Protein AF-A0A925V7B9-F1 (afdb_monomer_lite)

Structure (mmCIF, N/CA/C/O backbone):
data_AF-A0A925V7B9-F1
#
_entry.id   AF-A0A925V7B9-F1
#
loop_
_atom_site.group_PDB
_atom_site.id
_atom_site.type_symbol
_atom_site.label_atom_id
_atom_site.label_alt_id
_atom_site.label_comp_id
_atom_site.label_asym_id
_atom_site.label_entity_id
_atom_site.label_seq_id
_atom_site.pdbx_PDB_ins_code
_atom_site.Cartn_x
_atom_site.Cartn_y
_atom_site.Cartn_z
_atom_site.occupancy
_atom_site.B_iso_or_equiv
_atom_site.auth_seq_id
_atom_site.auth_comp_id
_atom_site.auth_asym_id
_atom_site.auth_atom_id
_atom_site.pdbx_PDB_model_num
ATOM 1 N N . MET A 1 1 ? 13.051 -32.893 48.873 1.00 50.09 1 MET A N 1
ATOM 2 C CA . MET A 1 1 ? 13.138 -32.341 47.499 1.00 50.09 1 MET A CA 1
ATOM 3 C C . MET A 1 1 ? 13.841 -30.989 47.565 1.00 50.09 1 MET A C 1
ATOM 5 O O . MET A 1 1 ? 13.511 -30.192 48.434 1.00 50.09 1 MET A O 1
ATOM 9 N N . ARG A 1 2 ? 14.908 -30.777 46.781 1.00 59.78 2 ARG A N 1
ATOM 10 C CA . ARG A 1 2 ? 15.860 -29.667 46.990 1.00 59.78 2 ARG A CA 1
ATOM 11 C C . ARG A 1 2 ? 15.355 -28.392 46.299 1.00 59.78 2 ARG A C 1
ATOM 13 O O . ARG A 1 2 ? 15.192 -28.399 45.086 1.00 59.78 2 ARG A O 1
ATOM 20 N N . ARG A 1 3 ? 15.196 -27.291 47.055 1.00 54.41 3 ARG A N 1
ATOM 21 C CA . ARG A 1 3 ? 14.832 -25.916 46.607 1.00 54.41 3 ARG A CA 1
ATOM 22 C C . ARG A 1 3 ? 15.472 -25.473 45.279 1.00 54.41 3 ARG A C 1
ATOM 24 O O . ARG A 1 3 ? 14.878 -24.708 44.530 1.00 54.41 3 ARG A O 1
ATOM 31 N N . ARG A 1 4 ? 16.668 -25.981 44.975 1.00 55.56 4 ARG A N 1
ATOM 32 C CA . ARG A 1 4 ? 17.423 -25.701 43.748 1.00 55.56 4 ARG A CA 1
ATOM 33 C C . ARG A 1 4 ? 16.755 -26.238 42.471 1.00 55.56 4 ARG A C 1
ATOM 35 O O . ARG A 1 4 ? 16.828 -25.571 41.452 1.00 55.56 4 ARG A O 1
ATOM 42 N N . GLN A 1 5 ? 16.058 -27.376 42.536 1.00 54.50 5 GLN A N 1
ATOM 43 C CA . GLN A 1 5 ? 15.313 -27.928 41.392 1.00 54.50 5 GLN A CA 1
ATOM 44 C C . GLN A 1 5 ? 14.029 -27.137 41.103 1.00 54.50 5 GLN A C 1
ATOM 46 O O . GLN A 1 5 ? 13.687 -26.944 39.943 1.00 54.50 5 GLN A O 1
ATOM 51 N N . VAL A 1 6 ? 13.364 -26.610 42.138 1.00 60.19 6 VAL A N 1
ATOM 52 C CA . VAL A 1 6 ? 12.158 -25.773 41.985 1.00 60.19 6 VAL A CA 1
ATOM 53 C C . VAL A 1 6 ? 12.500 -24.432 41.322 1.00 60.19 6 VAL A C 1
ATOM 55 O O . VAL A 1 6 ? 11.796 -23.991 40.421 1.00 60.19 6 VAL A O 1
ATOM 58 N N . LEU A 1 7 ? 13.627 -23.815 41.695 1.00 56.72 7 LEU A N 1
ATOM 59 C CA . LEU A 1 7 ? 14.091 -22.565 41.076 1.00 56.72 7 LEU A CA 1
ATOM 60 C C . LEU A 1 7 ? 14.599 -22.760 39.637 1.00 56.72 7 LEU A C 1
ATOM 62 O O . LEU A 1 7 ? 14.383 -21.894 38.795 1.00 56.72 7 LEU A O 1
ATOM 66 N N . GLN A 1 8 ? 15.217 -23.905 39.329 1.00 52.34 8 GLN A N 1
ATOM 67 C CA . GLN A 1 8 ? 15.615 -24.245 37.956 1.00 52.34 8 GLN A CA 1
ATOM 68 C C . GLN A 1 8 ? 14.407 -24.485 37.040 1.00 52.34 8 GLN A C 1
ATOM 70 O O . GLN A 1 8 ? 14.453 -24.117 35.870 1.00 52.34 8 GLN A O 1
ATOM 75 N N . GLN A 1 9 ? 13.314 -25.048 37.564 1.00 52.22 9 GLN A N 1
ATOM 76 C CA . GLN A 1 9 ? 12.079 -25.224 36.799 1.00 52.22 9 GLN A CA 1
ATOM 77 C C . GLN A 1 9 ? 11.323 -23.902 36.598 1.00 52.22 9 GLN A C 1
ATOM 79 O O . GLN A 1 9 ? 10.834 -23.664 35.501 1.00 52.22 9 GLN A O 1
ATOM 84 N N . LEU A 1 10 ? 11.292 -22.999 37.588 1.00 54.00 10 LEU A N 1
ATOM 85 C CA . LEU A 1 10 ? 10.673 -21.669 37.446 1.00 54.00 10 LEU A CA 1
ATOM 86 C C . LEU A 1 10 ? 11.404 -20.761 36.438 1.00 54.00 10 LEU A C 1
ATOM 88 O O . LEU A 1 10 ? 10.757 -20.002 35.720 1.00 54.00 10 LEU A O 1
ATOM 92 N N . GLY A 1 11 ? 12.734 -20.868 36.333 1.00 51.03 11 GLY A N 1
ATOM 93 C CA . GLY A 1 11 ? 13.521 -20.097 35.361 1.00 51.03 11 GLY A CA 1
ATOM 94 C C . GLY A 1 11 ? 13.241 -20.465 33.897 1.00 51.03 11 GLY A C 1
ATOM 95 O O . GLY A 1 11 ? 13.262 -19.593 33.033 1.00 51.03 11 GLY A O 1
ATOM 96 N N . LEU A 1 12 ? 12.909 -21.731 33.618 1.00 47.75 12 LEU A N 1
ATOM 97 C CA . LEU A 1 12 ? 12.540 -22.188 32.271 1.00 47.75 12 LEU A CA 1
ATOM 98 C C . LEU A 1 12 ? 11.166 -21.660 31.829 1.00 47.75 12 LEU A C 1
ATOM 100 O O . LEU A 1 12 ? 10.980 -21.354 30.653 1.00 47.75 12 LEU A O 1
ATOM 104 N N . TRP A 1 13 ? 10.230 -21.479 32.765 1.00 50.66 13 TRP A N 1
ATOM 105 C CA . TRP A 1 13 ? 8.930 -20.871 32.473 1.00 50.66 13 TRP A CA 1
ATOM 106 C C . TRP A 1 13 ? 9.030 -19.366 32.211 1.00 50.66 13 TRP A C 1
ATOM 108 O O . TRP A 1 13 ? 8.331 -18.878 31.337 1.00 50.66 13 TRP A O 1
ATOM 118 N N . ALA A 1 14 ? 9.924 -18.633 32.880 1.00 53.31 14 ALA A N 1
ATOM 119 C CA . ALA A 1 14 ? 10.085 -17.192 32.646 1.00 53.31 14 ALA A CA 1
ATOM 120 C C . ALA A 1 14 ? 10.666 -16.863 31.256 1.00 53.31 14 ALA A C 1
ATOM 122 O O . ALA A 1 14 ? 10.303 -15.853 30.663 1.00 53.31 14 ALA A O 1
ATOM 123 N N . VAL A 1 15 ? 11.528 -17.733 30.716 1.00 56.00 15 VAL A N 1
ATOM 124 C CA . VAL A 1 15 ? 12.111 -17.567 29.370 1.00 56.00 15 VAL A CA 1
ATOM 125 C C . VAL A 1 15 ? 11.181 -18.111 28.279 1.00 56.00 15 VAL A C 1
ATOM 127 O O . VAL A 1 15 ? 11.129 -17.566 27.180 1.00 56.00 15 VAL A O 1
ATOM 130 N N . GLY A 1 16 ? 10.414 -19.166 28.574 1.00 45.84 16 GLY A N 1
ATOM 131 C CA . GLY A 1 16 ? 9.473 -19.766 27.625 1.00 45.84 16 GLY A CA 1
ATOM 132 C C . GLY A 1 16 ? 8.093 -19.105 27.583 1.00 45.84 16 GLY A C 1
ATOM 133 O O . GLY A 1 16 ? 7.414 -19.212 26.567 1.00 45.84 16 GLY A O 1
ATOM 134 N N . ALA A 1 17 ? 7.665 -18.416 28.646 1.00 53.44 17 ALA A N 1
ATOM 135 C CA . ALA A 1 17 ? 6.337 -17.807 28.730 1.00 53.44 17 ALA A CA 1
ATOM 136 C C . ALA A 1 17 ? 6.069 -16.760 27.639 1.00 53.44 17 ALA A C 1
ATOM 138 O O . ALA A 1 17 ? 4.991 -16.834 27.059 1.00 53.44 17 ALA A O 1
ATOM 139 N N . PRO A 1 18 ? 6.998 -15.857 27.268 1.00 55.59 18 PRO A N 1
ATOM 140 C CA . PRO A 1 18 ? 6.756 -14.917 26.176 1.00 55.59 18 PRO A CA 1
ATOM 141 C C . PRO A 1 18 ? 6.558 -15.640 24.841 1.00 55.59 18 PRO A C 1
ATOM 143 O O . PRO A 1 18 ? 5.638 -15.310 24.107 1.00 55.59 18 PRO A O 1
ATOM 146 N N . VAL A 1 19 ? 7.351 -16.681 24.561 1.00 54.34 19 VAL A N 1
ATOM 147 C CA . VAL A 1 19 ? 7.250 -17.484 23.328 1.00 54.34 19 VAL A CA 1
ATOM 148 C C . VAL A 1 19 ? 5.958 -18.306 23.303 1.00 54.34 19 VAL A C 1
ATOM 150 O O . VAL A 1 19 ? 5.292 -18.403 22.275 1.00 54.34 19 VAL A O 1
ATOM 153 N N . LEU A 1 20 ? 5.564 -18.872 24.445 1.00 46.97 20 LEU A N 1
ATOM 154 C CA . LEU A 1 20 ? 4.335 -19.651 24.573 1.00 46.97 20 LEU A CA 1
ATOM 155 C C . LEU A 1 20 ? 3.087 -18.760 24.528 1.00 46.97 20 LEU A C 1
ATOM 157 O O . LEU A 1 20 ? 2.116 -19.148 23.887 1.00 46.97 20 LEU A O 1
ATOM 161 N N . LEU A 1 21 ? 3.119 -17.563 25.121 1.00 50.47 21 LEU A N 1
ATOM 162 C CA . LEU A 1 21 ? 2.028 -16.583 25.079 1.00 50.47 21 LEU A CA 1
ATOM 163 C C . LEU A 1 21 ? 1.899 -15.929 23.693 1.00 50.47 21 LEU A C 1
ATOM 165 O O . LEU A 1 21 ? 0.783 -15.812 23.199 1.00 50.47 21 LEU A O 1
ATOM 169 N N . HIS A 1 22 ? 3.008 -15.649 22.996 1.00 45.16 22 HIS A N 1
ATOM 170 C CA . HIS A 1 22 ? 2.980 -15.240 21.582 1.00 45.16 22 HIS A CA 1
ATOM 171 C C . HIS A 1 22 ? 2.480 -16.362 20.655 1.00 45.16 22 HIS A C 1
ATOM 173 O O . HIS A 1 22 ? 1.905 -16.094 19.603 1.00 45.16 22 HIS A O 1
ATOM 179 N N . SER A 1 23 ? 2.636 -17.634 21.046 1.00 38.44 23 SER A N 1
ATOM 180 C CA . SER A 1 23 ? 2.087 -18.772 20.291 1.00 38.44 23 SER A CA 1
ATOM 181 C C . SER A 1 23 ? 0.599 -19.048 20.552 1.00 38.44 23 SER A C 1
ATOM 183 O O . SER A 1 23 ? -0.005 -19.846 19.835 1.00 38.44 23 SER A O 1
ATOM 185 N N . GLN A 1 24 ? -0.007 -18.414 21.565 1.00 39.78 24 GLN A N 1
ATOM 186 C CA . GLN A 1 24 ? -1.417 -18.630 21.926 1.00 39.78 24 GLN A CA 1
ATOM 187 C C . GLN A 1 24 ? -2.380 -17.751 21.112 1.00 39.78 24 GLN A C 1
ATOM 189 O O . GLN A 1 24 ? -3.545 -18.109 20.981 1.00 39.78 24 GLN A O 1
ATOM 194 N N . GLY A 1 25 ? -1.899 -16.675 20.477 1.00 41.59 25 GLY A N 1
ATOM 195 C CA . GLY A 1 25 ? -2.690 -15.865 19.538 1.00 41.59 25 GLY A CA 1
ATOM 196 C C . GLY A 1 25 ? -2.895 -16.497 18.152 1.00 41.59 25 GLY A C 1
ATOM 197 O O . GLY A 1 25 ? -3.555 -15.907 17.307 1.00 41.59 25 GLY A O 1
ATOM 198 N N . SER A 1 26 ? -2.331 -17.683 17.889 1.00 43.06 26 SER A N 1
ATOM 199 C CA . SER A 1 26 ? -2.352 -18.319 16.557 1.00 43.06 26 SER A CA 1
ATOM 200 C C . SER A 1 26 ? -2.728 -19.805 16.554 1.00 43.06 26 SER A C 1
ATOM 202 O O . SER A 1 26 ? -2.541 -20.488 15.549 1.00 43.06 26 SER A O 1
ATOM 204 N N . ARG A 1 27 ? -3.299 -20.336 17.643 1.00 40.25 27 ARG A N 1
ATOM 205 C CA . ARG A 1 27 ? -3.765 -21.734 17.697 1.00 40.25 27 ARG A CA 1
ATOM 206 C C . ARG A 1 27 ? -5.280 -21.849 17.854 1.00 40.25 27 ARG A C 1
ATOM 208 O O . ARG A 1 27 ? -5.776 -22.433 18.810 1.00 40.25 27 ARG A O 1
ATOM 215 N N . ALA A 1 28 ? -6.000 -21.366 16.847 1.00 39.31 28 ALA A N 1
ATOM 216 C CA . ALA A 1 28 ? -7.256 -21.981 16.423 1.00 39.31 28 ALA A CA 1
ATOM 217 C C . ALA A 1 28 ? -6.962 -22.726 15.110 1.00 39.31 28 ALA A C 1
ATOM 219 O O . ALA A 1 28 ? -6.280 -22.186 14.246 1.00 39.31 28 ALA A O 1
ATOM 220 N N . GLY A 1 29 ? -7.377 -23.990 14.999 1.00 38.88 29 GLY A N 1
ATOM 221 C CA . GLY A 1 29 ? -6.926 -24.938 13.972 1.00 38.88 29 GLY A CA 1
ATOM 222 C C . GLY A 1 29 ? -7.429 -24.660 12.552 1.00 38.88 29 GLY A C 1
ATOM 223 O O . GLY A 1 29 ? -8.222 -25.434 12.025 1.00 38.88 29 GLY A O 1
ATOM 224 N N . GLY A 1 30 ? -6.931 -23.591 11.935 1.00 53.69 30 GLY A N 1
ATOM 225 C CA . GLY A 1 30 ? -6.981 -23.332 10.498 1.00 53.69 30 GLY A CA 1
ATOM 226 C C . GLY A 1 30 ? -5.570 -23.147 9.936 1.00 53.69 30 GLY A C 1
ATOM 227 O O . GLY A 1 30 ? -4.611 -22.979 10.694 1.00 53.69 30 GLY A O 1
ATOM 228 N N . ASP A 1 31 ? -5.433 -23.191 8.610 1.00 66.69 31 ASP A N 1
ATOM 229 C CA . ASP A 1 31 ? -4.186 -22.802 7.949 1.00 66.69 31 ASP A CA 1
ATOM 230 C C . ASP A 1 31 ? -3.765 -21.405 8.425 1.00 66.69 31 ASP A C 1
ATOM 232 O O . ASP A 1 31 ? -4.594 -20.497 8.540 1.00 66.69 31 ASP A O 1
ATOM 236 N N . ALA A 1 32 ? -2.469 -21.223 8.700 1.00 73.19 32 ALA A N 1
ATOM 237 C CA . ALA A 1 32 ? -1.939 -19.911 9.050 1.00 73.19 32 ALA A CA 1
ATOM 238 C C . ALA A 1 32 ? -2.333 -18.898 7.959 1.00 73.19 32 ALA A C 1
ATOM 240 O O . ALA A 1 32 ? -2.189 -19.200 6.767 1.00 73.19 32 ALA A O 1
ATOM 241 N N . PRO A 1 33 ? -2.823 -17.702 8.330 1.00 82.69 33 PRO A N 1
ATOM 242 C CA . PRO A 1 33 ? -3.369 -16.792 7.344 1.00 82.69 33 PRO A CA 1
ATOM 243 C C . PRO A 1 33 ? -2.294 -16.350 6.353 1.00 82.69 33 PRO A C 1
ATOM 245 O O . PRO A 1 33 ? -1.168 -15.996 6.729 1.00 82.69 33 PRO A O 1
ATOM 248 N N . ARG A 1 34 ? -2.659 -16.382 5.071 1.00 90.81 34 ARG A N 1
ATOM 249 C CA . ARG A 1 34 ? -1.790 -15.967 3.971 1.00 90.81 34 ARG A CA 1
ATOM 250 C C . ARG A 1 34 ? -1.704 -14.447 3.937 1.00 90.81 34 ARG A C 1
ATOM 252 O O . ARG A 1 34 ? -2.695 -13.755 4.152 1.00 90.81 34 ARG A O 1
ATOM 259 N N . ARG A 1 35 ? -0.499 -13.951 3.685 1.00 93.88 35 ARG A N 1
ATOM 260 C CA . ARG A 1 35 ? -0.159 -12.529 3.667 1.00 93.88 35 ARG A CA 1
ATOM 261 C C . ARG A 1 35 ? 0.677 -12.256 2.430 1.00 93.88 35 ARG A C 1
ATOM 263 O O . ARG A 1 35 ? 1.455 -13.124 2.028 1.00 93.88 35 ARG A O 1
ATOM 270 N N . VAL A 1 36 ? 0.513 -11.081 1.844 1.00 96.00 36 VAL A N 1
ATOM 271 C CA . VAL A 1 36 ? 1.257 -10.663 0.656 1.00 96.00 36 VAL A CA 1
ATOM 272 C C . VAL A 1 36 ? 1.949 -9.333 0.922 1.00 96.00 36 VAL A C 1
ATOM 274 O O . VAL A 1 36 ? 1.367 -8.426 1.514 1.00 96.00 36 VAL A O 1
ATOM 277 N N . VAL A 1 37 ? 3.201 -9.250 0.479 1.00 96.31 37 VAL A N 1
ATOM 278 C CA . VAL A 1 37 ? 3.953 -8.002 0.371 1.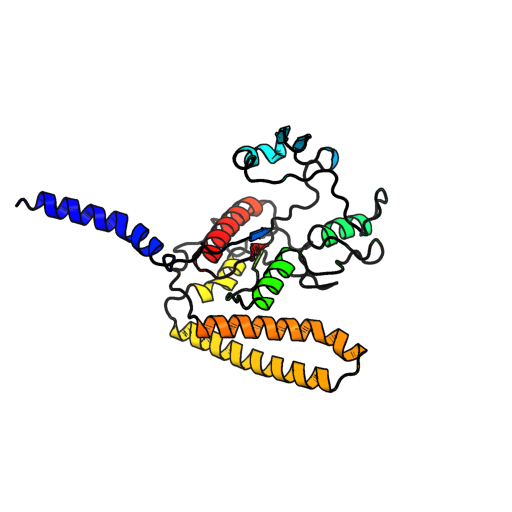00 96.31 37 VAL A CA 1
ATOM 279 C C . VAL A 1 37 ? 4.258 -7.802 -1.103 1.00 96.31 37 VAL A C 1
ATOM 281 O O . VAL A 1 37 ? 4.818 -8.695 -1.744 1.00 96.31 37 VAL A O 1
ATOM 284 N N . VAL A 1 38 ? 3.872 -6.652 -1.634 1.00 95.12 38 VAL A N 1
ATOM 285 C CA . VAL A 1 38 ? 4.193 -6.212 -2.988 1.00 95.12 38 VAL A CA 1
ATOM 286 C C . VAL A 1 38 ? 5.295 -5.178 -2.849 1.00 95.12 38 VAL A C 1
ATOM 288 O O . VAL A 1 38 ? 5.129 -4.210 -2.132 1.00 95.12 38 VAL A O 1
ATOM 291 N N . VAL A 1 39 ? 6.440 -5.394 -3.491 1.00 91.69 39 VAL A N 1
ATOM 292 C CA . VAL A 1 39 ? 7.547 -4.431 -3.457 1.00 91.69 39 VAL A CA 1
ATOM 293 C C . VAL A 1 39 ? 7.760 -3.910 -4.863 1.00 91.69 39 VAL A C 1
ATOM 295 O O . VAL A 1 39 ? 8.060 -4.684 -5.775 1.00 91.69 39 VAL A O 1
ATOM 298 N N . PHE A 1 40 ? 7.635 -2.599 -5.033 1.00 89.81 40 PHE A N 1
ATOM 299 C CA . PHE A 1 40 ? 7.933 -1.926 -6.288 1.00 89.81 40 PHE A CA 1
ATOM 300 C C . PHE A 1 40 ? 9.248 -1.152 -6.186 1.00 89.81 40 PHE A C 1
ATOM 302 O O . PHE A 1 40 ? 9.479 -0.388 -5.253 1.00 89.81 40 PHE A O 1
ATOM 309 N N . SER A 1 41 ? 10.123 -1.353 -7.169 1.00 86.38 41 SER A N 1
ATOM 310 C CA . SER A 1 41 ? 11.355 -0.585 -7.330 1.00 86.38 41 SER A CA 1
ATOM 311 C C . SER A 1 41 ? 11.423 -0.093 -8.778 1.00 86.38 41 SER A C 1
ATOM 313 O O . SER A 1 41 ? 11.591 -0.918 -9.684 1.00 86.38 41 SER A O 1
ATOM 315 N N . PRO A 1 42 ? 11.255 1.219 -9.028 1.00 81.31 42 PRO A N 1
ATOM 316 C CA . PRO A 1 42 ? 11.240 1.745 -10.385 1.00 81.31 42 PRO A CA 1
ATOM 317 C C . PRO A 1 42 ? 12.623 1.639 -11.037 1.00 81.31 42 PRO A C 1
ATOM 319 O O . PRO A 1 42 ? 13.655 1.707 -10.369 1.00 81.31 42 PRO A O 1
ATOM 322 N N . ASN A 1 43 ? 12.637 1.529 -12.370 1.00 76.06 43 ASN A N 1
ATOM 323 C CA . ASN A 1 43 ? 13.851 1.556 -13.200 1.00 76.06 43 ASN A CA 1
ATOM 324 C C . ASN A 1 43 ? 14.906 0.505 -12.822 1.00 76.06 43 ASN A C 1
ATOM 326 O O . ASN A 1 43 ? 16.097 0.788 -12.935 1.00 76.06 43 ASN A O 1
ATOM 330 N N . GLY A 1 44 ? 14.471 -0.670 -12.350 1.00 68.06 44 GLY A N 1
ATOM 331 C CA . GLY A 1 44 ? 15.330 -1.708 -11.790 1.00 68.06 44 GLY A CA 1
ATOM 332 C C . GLY A 1 44 ? 16.671 -1.918 -12.525 1.00 68.06 44 GLY A C 1
ATOM 333 O O . GLY A 1 44 ? 16.809 -1.688 -13.725 1.00 68.06 44 GLY A O 1
ATOM 334 N N . PRO A 1 45 ? 17.687 -2.423 -11.825 1.00 60.72 45 PRO A N 1
ATOM 335 C CA . PRO A 1 45 ? 19.098 -2.177 -12.140 1.00 60.72 45 PRO A CA 1
ATOM 336 C C . PRO A 1 45 ? 19.617 -2.877 -13.397 1.00 60.72 45 PRO A C 1
ATOM 338 O O . PRO A 1 45 ? 20.738 -2.608 -13.822 1.00 60.72 45 PRO A O 1
ATOM 341 N N . GLN A 1 46 ? 18.829 -3.775 -13.994 1.00 61.41 46 GLN A N 1
ATOM 342 C CA . GLN A 1 46 ? 19.170 -4.472 -15.231 1.00 61.41 46 GLN A CA 1
ATOM 343 C C . GLN A 1 46 ? 17.922 -4.760 -16.078 1.00 61.41 46 GLN A C 1
ATOM 345 O O . GLN A 1 46 ? 17.531 -5.916 -16.246 1.00 61.41 46 GLN A O 1
ATOM 350 N N . PHE A 1 47 ? 17.309 -3.719 -16.654 1.00 60.94 47 PHE A N 1
ATOM 351 C CA . PHE A 1 47 ? 16.222 -3.881 -17.638 1.00 60.94 47 PHE A CA 1
ATOM 352 C C . PHE A 1 47 ? 16.590 -4.861 -18.773 1.00 60.94 47 PHE A C 1
ATOM 354 O O . PHE A 1 47 ? 15.734 -5.574 -19.282 1.00 60.94 47 PHE A O 1
ATOM 361 N N . VAL A 1 48 ? 17.875 -4.929 -19.143 1.00 63.81 48 VAL A N 1
ATOM 362 C CA . VAL A 1 48 ? 18.345 -5.684 -20.315 1.00 63.81 48 VAL A CA 1
ATOM 363 C C . VAL A 1 48 ? 18.472 -7.192 -20.063 1.00 63.81 48 VAL A C 1
ATOM 365 O O . VAL A 1 48 ? 18.189 -7.975 -20.963 1.00 63.81 48 VAL A O 1
ATOM 368 N N . THR A 1 49 ? 18.901 -7.623 -18.873 1.00 74.31 49 THR A N 1
ATOM 369 C CA . THR A 1 49 ? 19.206 -9.045 -18.604 1.00 74.31 49 THR A CA 1
ATOM 370 C C . THR A 1 49 ? 18.172 -9.746 -17.725 1.00 74.31 49 THR A C 1
ATOM 372 O O . THR A 1 49 ? 18.140 -10.974 -17.708 1.00 74.31 49 THR A O 1
ATOM 375 N N . GLY A 1 50 ? 17.300 -9.005 -17.030 1.00 82.56 50 GLY A N 1
ATOM 376 C CA . GLY A 1 50 ? 16.309 -9.585 -16.119 1.00 82.56 50 GLY A CA 1
ATOM 377 C C . GLY A 1 50 ? 16.935 -10.208 -14.859 1.00 82.56 50 GLY A C 1
ATOM 378 O O . GLY A 1 50 ? 18.106 -9.964 -14.564 1.00 82.56 50 GLY A O 1
ATOM 379 N N . PRO A 1 51 ? 16.166 -10.974 -14.061 1.00 88.94 51 PRO A N 1
ATOM 380 C CA . PRO A 1 51 ? 16.655 -11.530 -12.797 1.00 88.94 51 PRO A CA 1
ATOM 381 C C . PRO A 1 51 ? 17.481 -12.815 -12.925 1.00 88.94 51 PRO A C 1
ATOM 383 O O . PRO A 1 51 ? 18.219 -13.164 -12.001 1.00 88.94 51 PRO A O 1
ATOM 386 N N . THR A 1 52 ? 17.358 -13.536 -14.039 1.00 90.94 52 THR A N 1
ATOM 387 C CA . THR A 1 52 ? 17.869 -14.905 -14.184 1.00 90.94 52 THR A CA 1
ATOM 388 C C . THR A 1 52 ? 18.379 -15.188 -15.592 1.00 90.94 52 THR A C 1
ATOM 390 O O . THR A 1 52 ? 17.885 -14.613 -16.557 1.00 90.94 52 THR A O 1
ATOM 393 N N . GLN A 1 53 ? 19.291 -16.153 -15.720 1.00 90.81 53 GLN A N 1
ATOM 394 C CA . GLN A 1 53 ? 19.751 -16.705 -16.997 1.00 90.81 53 GLN A CA 1
ATOM 395 C C . GLN A 1 53 ? 19.615 -18.233 -17.000 1.00 90.81 53 GLN A C 1
ATOM 397 O O . GLN A 1 53 ? 20.029 -18.880 -16.042 1.00 90.81 53 GLN A O 1
ATOM 402 N N . GLY A 1 54 ? 19.071 -18.812 -18.074 1.00 91.69 54 GLY A N 1
ATOM 403 C CA . GLY A 1 54 ? 18.904 -20.261 -18.231 1.00 91.69 54 GLY A CA 1
ATOM 404 C C . GLY A 1 54 ? 17.530 -20.638 -18.784 1.00 91.69 54 GLY A C 1
ATOM 405 O O . GLY A 1 54 ? 16.956 -19.903 -19.584 1.00 91.69 54 GLY A O 1
ATOM 406 N N . THR A 1 55 ? 17.023 -21.792 -18.362 1.00 91.50 55 THR A N 1
ATOM 407 C CA . THR A 1 55 ? 15.709 -22.348 -18.720 1.00 91.50 55 THR A CA 1
ATOM 408 C C . THR A 1 55 ? 14.743 -22.291 -17.535 1.00 91.50 55 THR A C 1
ATOM 410 O O . THR A 1 55 ? 15.138 -21.957 -16.423 1.00 91.50 55 THR A O 1
ATOM 413 N N . GLU A 1 56 ? 13.477 -22.657 -17.750 1.00 89.38 56 GLU A N 1
ATOM 414 C CA . GLU A 1 56 ? 12.422 -22.630 -16.724 1.00 89.38 56 GLU A CA 1
ATOM 415 C C . GLU A 1 56 ? 12.777 -23.397 -15.435 1.00 89.38 56 GLU A C 1
ATOM 417 O O . GLU A 1 56 ? 12.431 -22.966 -14.336 1.00 89.38 56 GLU A O 1
ATOM 422 N N . HIS A 1 57 ? 13.489 -24.521 -15.552 1.00 90.56 57 HIS A N 1
ATOM 423 C CA . HIS A 1 57 ? 13.821 -25.386 -14.412 1.00 90.56 57 HIS A CA 1
ATOM 424 C C . HIS A 1 57 ? 15.321 -25.462 -14.104 1.00 90.56 57 HIS A C 1
ATOM 426 O O . HIS A 1 57 ? 15.703 -26.026 -13.081 1.00 90.56 57 HIS A O 1
ATOM 432 N N . ASP A 1 58 ? 16.166 -24.883 -14.956 1.00 92.88 58 ASP A N 1
ATOM 433 C CA . ASP A 1 58 ? 17.614 -24.825 -14.764 1.00 92.88 58 ASP A CA 1
ATOM 434 C C . ASP A 1 58 ? 18.124 -23.431 -15.129 1.00 92.88 58 ASP A C 1
ATOM 436 O O . ASP A 1 58 ? 18.338 -23.112 -16.301 1.00 92.88 58 ASP A O 1
ATOM 440 N N . PHE A 1 59 ? 18.257 -22.580 -14.113 1.00 93.50 59 PHE A N 1
ATOM 441 C CA . PHE A 1 59 ? 18.670 -21.189 -14.255 1.00 93.50 59 PHE A CA 1
ATOM 442 C C . PHE A 1 59 ? 19.581 -20.745 -13.115 1.00 93.50 59 PHE A C 1
ATOM 444 O O . PHE A 1 59 ? 19.588 -21.319 -12.025 1.00 93.50 59 PHE A O 1
ATOM 451 N N . GLN A 1 60 ? 20.328 -19.675 -13.350 1.00 93.44 60 GLN A N 1
ATOM 452 C CA . GLN A 1 60 ? 21.120 -18.963 -12.354 1.00 93.44 60 GLN A CA 1
ATOM 453 C C . GLN A 1 60 ? 20.479 -17.606 -12.074 1.00 93.44 60 GLN A C 1
ATOM 455 O O . GLN A 1 60 ? 20.042 -16.927 -13.005 1.00 93.44 60 GLN A O 1
ATOM 460 N N . ILE A 1 61 ? 20.420 -17.210 -10.802 1.00 92.81 61 ILE A N 1
ATOM 461 C CA . ILE A 1 61 ? 20.011 -15.858 -10.418 1.00 92.81 61 ILE A CA 1
ATOM 462 C C . ILE A 1 61 ? 21.214 -14.932 -10.613 1.00 92.81 61 ILE A C 1
ATOM 464 O O . ILE A 1 61 ? 22.337 -15.256 -10.224 1.00 92.81 61 ILE A O 1
ATOM 468 N N . LEU A 1 62 ? 20.990 -13.790 -11.259 1.00 90.69 62 LEU A N 1
ATOM 469 C CA . LEU A 1 62 ? 22.058 -12.851 -11.598 1.00 90.69 62 LEU A CA 1
ATOM 470 C C . LEU A 1 62 ? 22.527 -12.046 -10.370 1.00 90.69 62 LEU A C 1
ATOM 472 O O . LEU A 1 62 ? 21.769 -11.900 -9.410 1.00 90.69 62 LEU A O 1
ATOM 476 N N . PRO A 1 63 ? 23.758 -11.486 -10.378 1.00 90.50 63 PRO A N 1
ATOM 477 C CA . PRO A 1 63 ? 24.414 -10.964 -9.173 1.00 90.50 63 PRO A CA 1
ATOM 478 C C . PRO A 1 63 ? 23.599 -9.955 -8.359 1.00 90.50 63 PRO A C 1
ATOM 480 O O . PRO A 1 63 ? 23.598 -10.031 -7.132 1.00 90.50 63 PRO A O 1
ATOM 483 N N . TRP A 1 64 ? 22.865 -9.055 -9.020 1.00 86.56 64 TRP A N 1
ATOM 484 C CA . TRP A 1 64 ? 22.006 -8.088 -8.328 1.00 86.56 64 TRP A CA 1
ATOM 485 C C . TRP A 1 64 ? 20.936 -8.762 -7.456 1.00 86.56 64 TRP A C 1
ATOM 487 O O . TRP A 1 64 ? 20.620 -8.306 -6.361 1.00 86.56 64 TRP A O 1
ATOM 497 N N . TRP A 1 65 ? 20.403 -9.884 -7.932 1.00 88.81 65 TRP A N 1
ATOM 498 C CA . TRP A 1 65 ? 19.330 -10.639 -7.297 1.00 88.81 65 TRP A CA 1
ATOM 499 C C . TRP A 1 65 ? 19.852 -11.774 -6.411 1.00 88.81 65 TRP A C 1
ATOM 501 O O . TRP A 1 65 ? 19.057 -12.510 -5.831 1.00 88.81 65 TRP A O 1
ATOM 511 N N . SER A 1 66 ? 21.174 -11.901 -6.251 1.00 92.00 66 SER A N 1
ATOM 512 C CA . SER A 1 66 ? 21.808 -12.949 -5.440 1.00 92.00 66 SER A CA 1
ATOM 513 C C . SER A 1 66 ? 21.299 -13.062 -3.991 1.00 92.00 66 SER A C 1
ATOM 515 O O . SER A 1 66 ? 21.249 -14.194 -3.499 1.00 92.00 66 SER A O 1
ATOM 517 N N . PRO A 1 67 ? 20.813 -11.998 -3.304 1.00 91.94 67 PRO A N 1
ATOM 518 C CA . PRO A 1 67 ? 20.170 -12.166 -1.996 1.00 91.94 67 PRO A CA 1
ATOM 519 C C . PRO A 1 67 ? 18.936 -13.088 -2.018 1.00 91.94 67 PRO A C 1
ATOM 521 O O . PRO A 1 67 ? 18.566 -13.650 -0.984 1.00 91.94 67 PRO A O 1
ATOM 524 N N . LEU A 1 68 ? 18.308 -13.279 -3.186 1.00 92.31 68 LEU A N 1
ATOM 525 C CA . LEU A 1 68 ? 17.157 -14.161 -3.383 1.00 92.31 68 LEU A CA 1
ATOM 526 C C . LEU A 1 68 ? 17.535 -15.622 -3.665 1.00 92.31 68 LEU A C 1
ATOM 528 O O . LEU A 1 68 ? 16.636 -16.461 -3.700 1.00 92.31 68 LEU A O 1
ATOM 532 N N . GLU A 1 69 ? 18.820 -15.973 -3.801 1.00 94.62 69 GLU A N 1
ATOM 533 C CA . GLU A 1 69 ? 19.250 -17.357 -4.083 1.00 94.62 69 GLU A CA 1
ATOM 534 C C . GLU A 1 69 ? 18.708 -18.343 -3.038 1.00 94.62 69 GLU A C 1
ATOM 536 O O . GLU A 1 69 ? 18.212 -19.421 -3.369 1.00 94.62 69 GLU A O 1
ATOM 541 N N . ARG A 1 70 ? 18.659 -17.920 -1.768 1.00 95.81 70 ARG A N 1
ATOM 542 C CA . ARG A 1 70 ? 18.078 -18.698 -0.657 1.00 95.81 70 ARG A CA 1
ATOM 543 C C . ARG A 1 70 ? 16.583 -19.026 -0.826 1.00 95.81 70 ARG A C 1
ATOM 545 O O . ARG A 1 70 ? 16.053 -19.875 -0.110 1.00 95.81 70 ARG A O 1
ATOM 552 N N . HIS A 1 71 ? 15.892 -18.348 -1.740 1.00 94.19 71 HIS A N 1
ATOM 553 C CA . HIS A 1 71 ? 14.473 -18.530 -2.046 1.00 94.19 71 HIS A CA 1
ATOM 554 C C . HIS A 1 71 ? 14.224 -19.181 -3.413 1.00 94.19 71 HIS A C 1
ATOM 556 O O . HIS A 1 71 ? 13.068 -19.430 -3.741 1.00 94.19 71 HIS A O 1
ATOM 562 N N . LYS A 1 72 ? 15.270 -19.523 -4.178 1.00 93.12 72 LYS A N 1
ATOM 563 C CA . LYS A 1 72 ? 15.169 -20.024 -5.558 1.00 93.12 72 LYS A CA 1
ATOM 564 C C . LYS A 1 72 ? 14.184 -21.181 -5.745 1.00 93.12 72 LYS A C 1
ATOM 566 O O . LYS A 1 72 ? 13.387 -21.158 -6.670 1.00 93.12 72 LYS A O 1
ATOM 571 N N . ALA A 1 73 ? 14.180 -22.155 -4.833 1.00 92.81 73 ALA A N 1
ATOM 572 C CA . ALA A 1 73 ? 13.290 -23.321 -4.898 1.00 92.81 73 ALA A CA 1
ATOM 573 C C . ALA A 1 73 ? 11.803 -23.013 -4.608 1.00 92.81 73 ALA A C 1
ATOM 575 O O . ALA A 1 73 ? 10.961 -23.899 -4.716 1.00 92.81 73 ALA A O 1
ATOM 576 N N . ARG A 1 74 ? 11.479 -21.790 -4.171 1.00 93.44 74 ARG A N 1
ATOM 577 C CA . ARG A 1 74 ? 10.127 -21.352 -3.775 1.00 93.44 74 ARG A CA 1
ATOM 578 C C . ARG A 1 74 ? 9.726 -20.025 -4.426 1.00 93.44 74 ARG A C 1
ATOM 580 O O . ARG A 1 74 ? 8.787 -19.385 -3.964 1.00 93.44 74 ARG A O 1
ATOM 587 N N . ALA A 1 75 ? 10.454 -19.596 -5.450 1.00 91.62 75 ALA A N 1
ATOM 588 C CA . ALA A 1 75 ? 10.227 -18.342 -6.147 1.00 91.62 75 ALA A CA 1
ATOM 589 C C . ALA A 1 75 ? 10.013 -18.608 -7.636 1.00 91.62 75 ALA A C 1
ATOM 591 O O . ALA A 1 75 ? 10.580 -19.538 -8.203 1.00 91.62 75 ALA A O 1
ATOM 592 N N . THR A 1 76 ? 9.189 -17.774 -8.261 1.00 92.00 76 THR A N 1
ATOM 593 C CA . THR A 1 76 ? 9.051 -17.720 -9.716 1.00 92.00 76 THR A CA 1
ATOM 594 C C . THR A 1 76 ? 9.710 -16.439 -10.195 1.00 92.00 76 THR A C 1
ATOM 596 O O . THR A 1 76 ? 9.396 -15.359 -9.697 1.00 92.00 76 THR A O 1
ATOM 599 N N . PHE A 1 77 ? 10.639 -1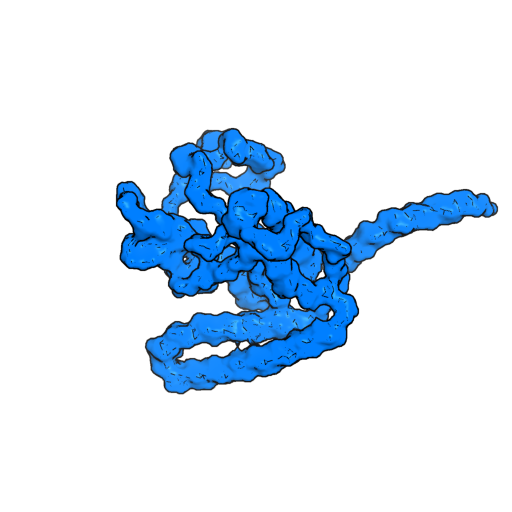6.569 -11.136 1.00 89.81 77 PHE A N 1
ATOM 600 C CA . PHE A 1 77 ? 11.338 -15.442 -11.738 1.00 89.81 77 PHE A CA 1
ATOM 601 C C . PHE A 1 77 ? 10.836 -15.273 -13.163 1.00 89.81 77 PHE A C 1
ATOM 603 O O . PHE A 1 77 ? 10.875 -16.210 -13.957 1.00 89.81 77 PHE A O 1
ATOM 610 N N . PHE A 1 78 ? 10.364 -14.076 -13.484 1.00 86.38 78 PHE A N 1
ATOM 611 C CA . PHE A 1 78 ? 9.861 -13.762 -14.812 1.00 86.38 78 PHE A CA 1
ATOM 612 C C . PHE A 1 78 ? 10.918 -12.991 -15.605 1.00 86.38 78 PHE A C 1
ATOM 614 O O . PHE A 1 78 ? 11.600 -12.114 -15.074 1.00 86.38 78 PHE A O 1
ATOM 621 N N . THR A 1 79 ? 11.038 -13.308 -16.891 1.00 82.75 79 THR A N 1
ATOM 622 C CA . THR A 1 79 ? 11.845 -12.562 -17.866 1.00 82.75 79 THR A CA 1
ATOM 623 C C . THR A 1 79 ? 10.970 -12.239 -19.075 1.00 82.75 79 THR A C 1
ATOM 625 O O . THR A 1 79 ? 9.985 -12.930 -19.327 1.00 82.75 79 THR A O 1
ATOM 628 N N . GLY A 1 80 ? 11.292 -11.166 -19.803 1.00 78.06 80 GLY A N 1
ATOM 629 C CA . GLY A 1 80 ? 10.565 -10.807 -21.027 1.00 78.06 80 GLY A CA 1
ATOM 630 C C . GLY A 1 80 ? 9.106 -10.387 -20.815 1.00 78.06 80 GLY A C 1
ATOM 631 O O . GLY A 1 80 ? 8.307 -10.496 -21.742 1.00 78.06 80 GLY A O 1
ATOM 632 N N . LEU A 1 81 ? 8.741 -9.921 -19.614 1.00 78.62 81 LEU A N 1
ATOM 633 C CA . LEU A 1 81 ? 7.409 -9.373 -19.372 1.00 78.62 81 LEU A CA 1
ATOM 634 C C . LEU A 1 81 ? 7.237 -8.069 -20.154 1.00 78.62 81 LEU A C 1
ATOM 636 O O . LEU A 1 81 ? 8.061 -7.160 -20.055 1.00 78.62 81 LEU A O 1
ATOM 640 N N . HIS A 1 82 ? 6.146 -7.984 -20.909 1.00 76.81 82 HIS A N 1
ATOM 641 C CA . HIS A 1 82 ? 5.734 -6.767 -21.590 1.00 76.81 82 HIS A CA 1
ATOM 642 C C . HIS A 1 82 ? 4.453 -6.237 -20.955 1.00 76.81 82 HIS A C 1
ATOM 644 O O . HIS A 1 82 ? 3.511 -6.991 -20.709 1.00 76.81 82 HIS A O 1
ATOM 650 N N . GLN A 1 83 ? 4.426 -4.934 -20.704 1.00 76.25 83 GLN A N 1
ATOM 651 C CA . GLN A 1 83 ? 3.260 -4.258 -20.169 1.00 76.25 83 GLN A CA 1
ATOM 652 C C . GLN A 1 83 ? 2.378 -3.765 -21.313 1.00 76.25 83 GLN A C 1
ATOM 654 O O . GLN A 1 83 ? 2.810 -2.961 -22.140 1.00 76.25 83 GLN A O 1
ATOM 659 N N . ALA A 1 84 ? 1.125 -4.212 -21.339 1.00 75.06 84 ALA A N 1
ATOM 660 C CA . ALA A 1 84 ? 0.179 -3.786 -22.359 1.00 75.06 84 ALA A CA 1
ATOM 661 C C . ALA A 1 84 ? -0.109 -2.278 -22.247 1.00 75.06 84 ALA A C 1
ATOM 663 O O . ALA A 1 84 ? -0.340 -1.755 -21.156 1.00 75.06 84 ALA A O 1
ATOM 664 N N . GLY A 1 85 ? -0.134 -1.580 -23.382 1.00 70.69 85 GLY A N 1
ATOM 665 C CA . GLY A 1 85 ? -0.391 -0.136 -23.437 1.00 70.69 85 GLY A CA 1
ATOM 666 C C . GLY A 1 85 ? 0.858 0.745 -23.327 1.00 70.69 85 GLY A C 1
ATOM 667 O O . GLY A 1 85 ? 0.749 1.947 -23.536 1.00 70.69 85 GLY A O 1
ATOM 668 N N . VAL A 1 86 ? 2.050 0.185 -23.080 1.00 71.38 86 VAL A N 1
ATOM 669 C CA . VAL A 1 86 ? 3.321 0.927 -23.202 1.00 71.38 86 VAL A CA 1
ATOM 670 C C . VAL A 1 86 ? 3.898 0.689 -24.596 1.00 71.38 86 VAL A C 1
ATOM 672 O O . VAL A 1 86 ? 4.305 -0.440 -24.882 1.00 71.38 86 VAL A O 1
ATOM 675 N N . PRO A 1 87 ? 3.963 1.696 -25.48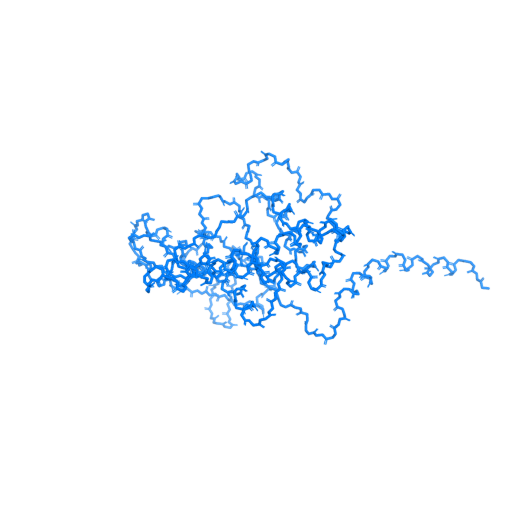4 1.00 64.50 87 PRO A N 1
ATOM 676 C CA . PRO A 1 87 ? 4.583 1.502 -26.787 1.00 64.50 87 PRO A CA 1
ATOM 677 C C . PRO A 1 87 ? 6.075 1.210 -26.619 1.00 64.50 87 PRO A C 1
ATOM 679 O O . PRO A 1 87 ? 6.841 1.993 -26.057 1.00 64.50 87 PRO A O 1
ATOM 682 N N . PHE A 1 88 ? 6.481 0.029 -27.077 1.00 62.94 88 PHE A N 1
ATOM 683 C CA . PHE A 1 88 ? 7.859 -0.427 -26.990 1.00 62.94 88 PHE A CA 1
ATOM 684 C C . PHE A 1 88 ? 8.746 0.354 -27.967 1.00 62.94 88 PHE A C 1
ATOM 686 O O . PHE A 1 88 ? 8.462 0.395 -29.161 1.00 62.94 88 PHE A O 1
ATOM 693 N N . GLY A 1 89 ? 9.847 0.928 -27.474 1.00 60.12 89 GLY A N 1
ATOM 694 C CA . GLY A 1 89 ? 10.821 1.663 -28.294 1.00 60.12 89 GLY A CA 1
ATOM 695 C C . GLY A 1 89 ? 10.546 3.164 -28.450 1.00 60.12 89 GLY A C 1
ATOM 696 O O . GLY A 1 89 ? 11.448 3.891 -28.873 1.00 60.12 89 GLY A O 1
ATOM 697 N N . ASP A 1 90 ? 9.374 3.647 -28.030 1.00 62.47 90 ASP A N 1
ATOM 698 C CA . ASP A 1 90 ? 9.036 5.071 -28.042 1.00 62.47 90 ASP A CA 1
ATOM 699 C C . ASP A 1 90 ? 9.446 5.745 -26.728 1.00 62.47 90 ASP A C 1
ATOM 701 O O . ASP A 1 90 ? 8.892 5.496 -25.656 1.00 62.47 90 ASP A O 1
ATOM 705 N N . HIS A 1 91 ? 10.445 6.623 -26.812 1.00 59.53 91 HIS A N 1
ATOM 706 C CA . HIS A 1 91 ? 11.000 7.322 -25.657 1.00 59.53 91 HIS A CA 1
ATOM 707 C C . HIS A 1 91 ? 10.309 8.679 -25.484 1.00 59.53 91 HIS A C 1
ATOM 709 O O . HIS A 1 91 ? 10.584 9.628 -26.217 1.00 59.53 91 HIS A O 1
ATOM 715 N N . SER A 1 92 ? 9.422 8.785 -24.496 1.00 66.31 92 SER A N 1
ATOM 716 C CA . SER A 1 92 ? 8.814 10.049 -24.067 1.00 66.31 92 SER A CA 1
ATOM 717 C C . SER A 1 92 ? 8.603 10.063 -22.550 1.00 66.31 92 SER A C 1
ATOM 719 O O . SER A 1 92 ? 8.628 9.014 -21.904 1.00 66.31 92 SER A O 1
ATOM 721 N N . GLU A 1 93 ? 8.355 11.243 -21.976 1.00 65.94 93 GLU A N 1
ATOM 722 C CA . GLU A 1 93 ? 7.951 11.379 -20.565 1.00 65.94 93 GLU A CA 1
ATOM 723 C C . GLU A 1 93 ? 6.687 10.557 -20.262 1.00 65.94 93 GLU A C 1
ATOM 725 O O . GLU A 1 93 ? 6.568 9.933 -19.209 1.00 65.94 93 GLU A O 1
ATOM 730 N N . TYR A 1 94 ? 5.763 10.476 -21.219 1.00 68.06 94 TYR A N 1
ATOM 731 C CA . TYR A 1 94 ? 4.584 9.632 -21.086 1.00 68.06 94 TYR A CA 1
ATOM 732 C C . TYR A 1 94 ? 4.913 8.140 -21.163 1.00 68.06 94 TYR A C 1
ATOM 734 O O . TYR A 1 94 ? 4.272 7.355 -20.474 1.00 68.06 94 TYR A O 1
ATOM 742 N N . GLY A 1 95 ? 5.942 7.740 -21.916 1.00 69.94 95 GLY A N 1
ATOM 743 C CA . GLY A 1 95 ? 6.474 6.376 -21.889 1.00 69.94 95 GLY A CA 1
ATOM 744 C C . GLY A 1 95 ? 7.047 6.011 -20.515 1.00 69.94 95 GLY A C 1
ATOM 745 O O . GLY A 1 95 ? 6.734 4.945 -19.985 1.00 69.94 95 GLY A O 1
ATOM 746 N N . HIS A 1 96 ? 7.802 6.928 -19.893 1.00 76.31 96 HIS A N 1
ATOM 747 C CA . HIS A 1 96 ? 8.326 6.756 -18.532 1.00 76.31 96 HIS A CA 1
ATOM 748 C C . HIS A 1 96 ? 7.198 6.587 -17.502 1.00 76.31 96 HIS A C 1
ATOM 750 O O . HIS A 1 96 ? 7.187 5.621 -16.739 1.00 76.31 96 HIS A O 1
ATOM 756 N N . ARG A 1 97 ? 6.199 7.477 -17.534 1.00 78.88 97 ARG A N 1
ATOM 757 C CA . ARG A 1 97 ? 5.029 7.411 -16.644 1.00 78.88 97 ARG A CA 1
ATOM 758 C C . ARG A 1 97 ? 4.189 6.158 -16.866 1.00 78.88 97 ARG A C 1
ATOM 760 O O . ARG A 1 97 ? 3.748 5.546 -15.897 1.00 78.88 97 ARG A O 1
ATOM 767 N N . SER A 1 98 ? 4.014 5.753 -18.125 1.00 80.94 98 SER A N 1
ATOM 768 C CA . SER A 1 98 ? 3.225 4.573 -18.488 1.00 80.94 98 SER A CA 1
ATOM 769 C C . SER A 1 98 ? 3.850 3.314 -17.894 1.00 80.94 98 SER A C 1
ATOM 771 O O . SER A 1 98 ? 3.130 2.481 -17.350 1.00 80.94 98 SER A O 1
ATOM 773 N N . GLY A 1 99 ? 5.185 3.200 -17.919 1.00 82.00 99 GLY A N 1
ATOM 774 C CA . GLY A 1 99 ? 5.909 2.099 -17.279 1.00 82.00 99 GLY A CA 1
ATOM 775 C C . GLY A 1 99 ? 5.637 1.991 -15.776 1.00 82.00 99 GLY A C 1
ATOM 776 O O . GLY A 1 99 ? 5.358 0.904 -15.286 1.00 82.00 99 GLY A O 1
ATOM 777 N N . THR A 1 100 ? 5.638 3.107 -15.044 1.00 85.62 100 THR A N 1
ATOM 778 C CA . THR A 1 100 ? 5.293 3.100 -13.611 1.00 85.62 100 THR A CA 1
ATOM 779 C C . THR A 1 100 ? 3.824 2.749 -13.381 1.00 85.62 100 THR A C 1
ATOM 781 O O . THR A 1 100 ? 3.519 1.908 -12.539 1.00 85.62 100 THR A O 1
ATOM 784 N N . ALA A 1 101 ? 2.906 3.355 -14.140 1.00 86.94 101 ALA A N 1
ATOM 785 C CA . ALA A 1 101 ? 1.472 3.188 -13.926 1.00 86.94 101 ALA A CA 1
ATOM 786 C C . ALA A 1 101 ? 0.978 1.756 -14.166 1.00 86.94 101 ALA A C 1
ATOM 788 O O . ALA A 1 101 ? 0.095 1.289 -13.447 1.00 86.94 101 ALA A O 1
ATOM 789 N N . GLY A 1 102 ? 1.538 1.046 -15.148 1.00 87.31 102 GLY A N 1
ATOM 790 C CA . GLY A 1 102 ? 1.140 -0.336 -15.421 1.00 87.31 102 GLY A CA 1
ATOM 791 C C . GLY A 1 102 ? 1.980 -1.416 -14.743 1.00 87.31 102 GLY A C 1
ATOM 792 O O . GLY A 1 102 ? 1.606 -2.585 -14.838 1.00 87.31 102 GLY A O 1
ATOM 793 N N . ALA A 1 103 ? 3.052 -1.059 -14.023 1.00 87.81 103 ALA A N 1
ATOM 794 C CA . ALA A 1 103 ? 3.944 -2.032 -13.392 1.00 87.81 103 ALA A CA 1
ATOM 795 C C . ALA A 1 103 ? 3.208 -2.974 -12.426 1.00 87.81 103 ALA A C 1
ATOM 797 O O . ALA A 1 103 ? 3.522 -4.162 -12.365 1.00 87.81 103 ALA A O 1
ATOM 798 N N . LEU A 1 104 ? 2.216 -2.451 -11.696 1.00 92.19 104 LEU A N 1
ATOM 799 C CA . LEU A 1 104 ? 1.395 -3.223 -10.759 1.00 92.19 104 LEU A CA 1
ATOM 800 C C . LEU A 1 104 ? -0.070 -3.371 -11.194 1.00 92.19 104 LEU A C 1
ATOM 802 O O . LEU A 1 104 ? -0.826 -4.042 -10.500 1.00 92.19 104 LEU A O 1
ATOM 806 N N . THR A 1 105 ? -0.479 -2.771 -12.315 1.00 91.56 105 THR A N 1
ATOM 807 C CA . THR A 1 105 ? -1.889 -2.716 -12.769 1.00 91.56 105 THR A CA 1
ATOM 808 C C . THR A 1 105 ? -2.112 -3.447 -14.103 1.00 91.56 105 THR A C 1
ATOM 810 O O . THR A 1 105 ? -3.211 -3.440 -14.654 1.00 91.56 105 THR A O 1
ATOM 813 N N . ALA A 1 106 ? -1.066 -4.108 -14.620 1.00 86.00 106 ALA A N 1
ATOM 814 C CA . ALA A 1 106 ? -0.988 -4.855 -15.882 1.00 86.00 106 ALA A CA 1
ATOM 815 C C . ALA A 1 106 ? -1.111 -4.027 -17.176 1.00 86.00 106 ALA A C 1
ATOM 817 O O . ALA A 1 106 ? -0.556 -4.428 -18.204 1.00 86.00 106 ALA A O 1
ATOM 818 N N . THR A 1 107 ? -1.804 -2.886 -17.160 1.00 86.00 107 THR A N 1
ATOM 819 C CA . THR A 1 107 ? -1.990 -2.045 -18.348 1.00 86.00 107 THR A CA 1
ATOM 820 C C . THR A 1 107 ? -2.243 -0.571 -18.016 1.00 86.00 107 THR A C 1
ATOM 822 O O . THR A 1 107 ? -2.486 -0.189 -16.874 1.00 86.00 107 THR A O 1
ATOM 825 N N . THR A 1 108 ? -2.132 0.284 -19.027 1.00 86.50 108 THR A N 1
ATOM 826 C CA . THR A 1 108 ? -2.201 1.740 -18.918 1.00 86.50 108 THR A CA 1
ATOM 827 C C . THR A 1 108 ? -2.864 2.344 -20.156 1.00 86.50 108 THR A C 1
ATOM 829 O O . THR A 1 108 ? -2.870 1.737 -21.226 1.00 86.50 108 THR A O 1
ATOM 832 N N . THR A 1 109 ? -3.403 3.555 -20.016 1.00 83.12 109 THR A N 1
ATOM 833 C CA . THR A 1 109 ? -3.987 4.366 -21.096 1.00 83.12 109 THR A CA 1
ATOM 834 C C . THR A 1 109 ? -2.984 4.804 -22.177 1.00 83.12 109 THR A C 1
ATOM 836 O O . THR A 1 109 ? -3.385 5.428 -23.157 1.00 83.12 109 THR A O 1
ATOM 839 N N . GLY A 1 110 ? -1.696 4.474 -22.038 1.00 73.44 110 GLY A N 1
ATOM 840 C CA . GLY A 1 110 ? -0.653 4.764 -23.023 1.00 73.44 110 GLY A CA 1
ATOM 841 C C . GLY A 1 110 ? -0.150 6.207 -22.982 1.00 73.44 110 GLY A C 1
ATOM 842 O O . GLY A 1 110 ? -0.216 6.870 -21.947 1.00 73.44 110 GLY A O 1
ATOM 843 N N . LEU A 1 111 ? 0.392 6.695 -24.106 1.00 67.56 111 LEU A N 1
ATOM 844 C CA . LEU A 1 111 ? 1.189 7.932 -24.150 1.00 67.56 111 LEU A CA 1
ATOM 845 C C . LEU A 1 111 ? 0.415 9.237 -23.907 1.00 67.56 111 LEU A C 1
ATOM 847 O O . LEU A 1 111 ? 1.049 10.276 -23.777 1.00 67.56 111 LEU A O 1
ATOM 851 N N . ASP A 1 112 ? -0.914 9.219 -23.840 1.00 65.88 112 ASP A N 1
ATOM 852 C CA . ASP A 1 112 ? -1.689 10.459 -23.705 1.00 65.88 112 ASP A CA 1
ATOM 853 C C . ASP A 1 112 ? -1.856 10.893 -22.240 1.00 65.88 112 ASP A C 1
ATOM 855 O O . ASP A 1 112 ? -1.796 12.081 -21.918 1.00 65.88 112 ASP A O 1
ATOM 859 N N . SER A 1 113 ? -2.052 9.933 -21.330 1.00 70.94 113 SER A N 1
ATOM 860 C CA . SER A 1 113 ? -2.277 10.211 -19.902 1.00 70.94 113 SER A CA 1
ATOM 861 C C . SER A 1 113 ? -1.481 9.325 -18.951 1.00 70.94 113 SER A C 1
ATOM 863 O O . SER A 1 113 ? -1.307 9.717 -17.799 1.00 70.94 113 SER A O 1
ATOM 865 N N . ALA A 1 114 ? -0.943 8.192 -19.424 1.00 77.69 114 ALA A N 1
ATOM 866 C CA . ALA A 1 114 ? -0.099 7.289 -18.647 1.00 77.69 114 ALA A CA 1
ATOM 867 C C . ALA A 1 114 ? -0.700 6.890 -17.284 1.00 77.69 114 ALA A C 1
ATOM 869 O O . ALA A 1 114 ? 0.016 6.778 -16.290 1.00 77.69 114 ALA A O 1
ATOM 870 N N . LEU A 1 115 ? -2.022 6.706 -17.226 1.00 84.88 115 LEU A N 1
ATOM 871 C CA . LEU A 1 115 ? -2.745 6.286 -16.025 1.00 84.88 115 LEU A CA 1
ATOM 872 C C . LEU A 1 115 ? -3.009 4.784 -16.070 1.00 84.88 115 LEU A C 1
ATOM 874 O O . LEU A 1 115 ? -3.090 4.191 -17.149 1.00 84.88 115 LEU A O 1
ATOM 878 N N . ALA A 1 116 ? -3.166 4.167 -14.902 1.00 88.94 116 ALA A N 1
ATOM 879 C CA . ALA A 1 116 ? -3.620 2.787 -14.809 1.00 88.94 116 ALA A CA 1
ATOM 880 C C . ALA A 1 116 ? -5.080 2.654 -15.252 1.00 88.94 116 ALA A C 1
ATOM 882 O O . ALA A 1 116 ? -5.902 3.532 -14.977 1.00 88.94 116 ALA A O 1
ATOM 883 N N . THR A 1 117 ? -5.428 1.528 -15.873 1.00 89.75 117 THR A N 1
ATOM 884 C CA . THR A 1 117 ? -6.823 1.221 -16.242 1.00 89.75 117 THR A CA 1
ATOM 885 C C . THR A 1 117 ? -7.535 0.350 -15.202 1.00 89.75 117 THR A C 1
ATOM 887 O O . THR A 1 117 ? -8.617 -0.165 -15.470 1.00 89.75 117 THR A O 1
ATOM 890 N N . GLY A 1 118 ? -6.929 0.139 -14.033 1.00 92.00 118 GLY A N 1
ATOM 891 C CA . GLY A 1 118 ? -7.458 -0.709 -12.971 1.00 92.00 118 GLY A CA 1
ATOM 892 C C . GLY A 1 118 ? -6.663 -0.576 -11.671 1.00 92.00 118 GLY A C 1
ATOM 893 O O . GLY A 1 118 ? -5.703 0.199 -11.624 1.00 92.00 118 GLY A O 1
ATOM 894 N N . PRO A 1 119 ? -7.069 -1.305 -10.617 1.00 94.44 119 PRO A N 1
ATOM 895 C CA . PRO A 1 119 ? -6.348 -1.323 -9.351 1.00 94.44 119 PRO A CA 1
ATOM 896 C C . PRO A 1 119 ? -4.956 -1.944 -9.503 1.00 94.44 119 PRO A C 1
ATOM 898 O O . PRO A 1 119 ? -4.735 -2.811 -10.354 1.00 94.44 119 PRO A O 1
ATOM 901 N N . SER A 1 120 ? -4.025 -1.542 -8.642 1.00 95.25 120 SER A N 1
ATOM 902 C CA . SER A 1 120 ? -2.755 -2.246 -8.481 1.00 95.25 120 SER A CA 1
ATOM 903 C C . SER A 1 120 ? -2.971 -3.589 -7.789 1.00 95.25 120 SER A C 1
ATOM 905 O O . SER A 1 120 ? -3.978 -3.803 -7.116 1.00 95.25 120 SER A O 1
ATOM 907 N N . ILE A 1 121 ? -2.050 -4.534 -7.984 1.00 95.75 121 ILE A N 1
ATOM 908 C CA . ILE A 1 121 ? -2.208 -5.917 -7.517 1.00 95.75 121 ILE A CA 1
ATOM 909 C C . ILE A 1 121 ? -2.448 -6.025 -6.002 1.00 95.75 121 ILE A C 1
ATOM 911 O O . ILE A 1 121 ? -3.228 -6.866 -5.568 1.00 95.75 121 ILE A O 1
ATOM 915 N N . ASP A 1 122 ? -1.835 -5.161 -5.198 1.00 95.62 122 ASP A N 1
ATOM 916 C CA . ASP A 1 122 ? -2.094 -5.032 -3.764 1.00 95.62 122 ASP A CA 1
ATOM 917 C C . ASP A 1 122 ? -3.554 -4.614 -3.491 1.00 95.62 122 ASP A C 1
ATOM 919 O O . ASP A 1 122 ? -4.273 -5.329 -2.787 1.00 95.62 122 ASP A O 1
ATOM 923 N N . GLN A 1 123 ? -4.040 -3.536 -4.114 1.00 95.62 123 GLN A N 1
ATOM 924 C CA . GLN A 1 123 ? -5.424 -3.080 -3.954 1.00 95.62 123 GLN A CA 1
ATOM 925 C C . GLN A 1 123 ? -6.416 -4.128 -4.449 1.00 95.62 123 GLN A C 1
ATOM 927 O O . GLN A 1 123 ? -7.382 -4.438 -3.753 1.00 95.62 123 GLN A O 1
ATOM 932 N N . PHE A 1 124 ? -6.134 -4.753 -5.592 1.00 96.44 124 PHE A N 1
ATOM 933 C CA . PHE A 1 124 ? -6.935 -5.843 -6.131 1.00 96.44 124 PHE A CA 1
ATOM 934 C C . PHE A 1 124 ? -7.042 -7.004 -5.137 1.00 96.44 124 PHE A C 1
ATOM 936 O O . PHE A 1 124 ? -8.149 -7.455 -4.849 1.00 96.44 124 PHE A O 1
ATOM 943 N N . ILE A 1 125 ? -5.927 -7.474 -4.565 1.00 96.81 125 ILE A N 1
ATOM 944 C CA . ILE A 1 125 ? -5.956 -8.558 -3.572 1.00 96.81 125 ILE A CA 1
ATOM 945 C C . ILE A 1 125 ? -6.788 -8.141 -2.356 1.00 96.81 125 ILE A C 1
ATOM 947 O O . ILE A 1 125 ? -7.648 -8.906 -1.925 1.00 96.81 125 ILE A O 1
ATOM 951 N N . GLY A 1 126 ? -6.586 -6.933 -1.823 1.00 95.19 126 GLY A N 1
ATOM 952 C CA . GLY A 1 126 ? -7.357 -6.427 -0.684 1.00 95.19 126 GLY A CA 1
ATOM 953 C C . GLY A 1 126 ? -8.865 -6.361 -0.962 1.00 95.19 126 GLY A C 1
ATOM 954 O O . GLY A 1 126 ? -9.667 -6.823 -0.149 1.00 95.19 126 GLY A O 1
ATOM 955 N N . GLN A 1 127 ? -9.255 -5.846 -2.130 1.00 95.06 127 GLN A N 1
ATOM 956 C CA . GLN A 1 127 ? -10.649 -5.786 -2.586 1.00 95.06 127 GLN A CA 1
ATOM 957 C C . GLN A 1 127 ? -11.252 -7.191 -2.738 1.00 95.06 127 GLN A C 1
ATOM 959 O O . GLN A 1 127 ? -12.369 -7.438 -2.287 1.00 95.06 127 GLN A O 1
ATOM 964 N N . GLN A 1 128 ? -10.507 -8.143 -3.310 1.00 95.75 128 GLN A N 1
ATOM 965 C CA . GLN A 1 128 ? -10.962 -9.530 -3.451 1.00 95.75 128 GLN A CA 1
ATOM 966 C C . GLN A 1 128 ? -11.107 -10.242 -2.101 1.00 95.75 128 GLN A C 1
ATOM 968 O O . GLN A 1 128 ? -12.013 -11.056 -1.933 1.00 95.75 128 GLN A O 1
ATOM 973 N N . LEU A 1 129 ? -10.250 -9.951 -1.120 1.00 94.00 129 LEU A N 1
ATOM 974 C CA . LEU A 1 129 ? -10.400 -10.501 0.229 1.00 94.00 129 LEU A CA 1
ATOM 975 C C . LEU A 1 129 ? -11.706 -10.027 0.877 1.00 94.00 129 LEU A C 1
ATOM 977 O O . LEU A 1 129 ? -12.469 -10.862 1.365 1.00 94.00 129 LEU A O 1
ATOM 981 N N . GLN A 1 130 ? -12.011 -8.729 0.796 1.00 92.75 130 GLN A N 1
ATOM 982 C CA . GLN A 1 130 ? -13.275 -8.181 1.298 1.00 92.75 130 GLN A CA 1
ATOM 983 C C . GLN A 1 130 ? -14.490 -8.743 0.554 1.00 92.75 130 GLN A C 1
ATOM 985 O O . GLN A 1 130 ? -15.468 -9.123 1.192 1.00 92.75 130 GLN A O 1
ATOM 990 N N . ALA A 1 131 ? -14.425 -8.860 -0.776 1.00 92.25 131 ALA A N 1
ATOM 991 C CA . ALA A 1 131 ? -15.497 -9.458 -1.575 1.00 92.25 131 ALA A CA 1
ATOM 992 C C . ALA A 1 131 ? -15.788 -10.917 -1.172 1.00 92.25 131 ALA A C 1
ATOM 994 O O . ALA A 1 131 ? -16.920 -11.382 -1.288 1.00 92.25 131 ALA A O 1
ATOM 995 N N . ASN A 1 132 ? -14.783 -11.623 -0.645 1.00 92.25 132 ASN A N 1
ATOM 996 C CA . ASN A 1 132 ? -14.905 -12.974 -0.098 1.00 92.25 132 ASN A CA 1
ATOM 997 C C . ASN A 1 132 ? -15.220 -13.001 1.413 1.00 92.25 132 ASN A C 1
ATOM 999 O O . ASN A 1 132 ? -15.112 -14.050 2.048 1.00 92.25 132 ASN A O 1
ATOM 1003 N N . GLY A 1 133 ? -15.602 -11.865 2.000 1.00 88.81 133 GLY A N 1
ATOM 1004 C CA . GLY A 1 133 ? -16.009 -11.750 3.400 1.00 88.81 133 GLY A CA 1
ATOM 1005 C C . GLY A 1 133 ? -14.857 -11.689 4.407 1.00 88.81 133 GLY A C 1
ATOM 1006 O O . GLY A 1 133 ? -15.102 -11.790 5.609 1.00 88.81 133 GLY A O 1
ATOM 1007 N N . LEU A 1 134 ? -13.607 -11.536 3.955 1.00 89.25 134 LEU A N 1
ATOM 1008 C CA . LEU A 1 134 ? -12.457 -11.353 4.837 1.00 89.25 134 LEU A CA 1
ATOM 1009 C C . LEU A 1 134 ? -12.168 -9.863 5.013 1.00 89.25 134 LEU A C 1
ATOM 1011 O O . LEU A 1 134 ? -11.686 -9.191 4.103 1.00 89.25 134 LEU A O 1
ATOM 1015 N N . TYR A 1 135 ? -12.397 -9.375 6.227 1.00 88.62 135 TYR A N 1
ATOM 1016 C CA . TYR A 1 135 ? -12.156 -7.989 6.607 1.00 88.62 135 TYR A CA 1
ATOM 1017 C C . TYR A 1 135 ? -11.063 -7.911 7.667 1.00 88.62 135 TYR A C 1
ATOM 1019 O O . TYR A 1 135 ? -11.102 -8.625 8.667 1.00 88.62 135 TYR A O 1
ATOM 1027 N N . THR A 1 136 ? -10.108 -7.016 7.440 1.00 87.19 136 THR A N 1
ATOM 1028 C CA . THR A 1 136 ? -9.097 -6.588 8.412 1.00 87.19 136 THR A CA 1
ATOM 1029 C C . THR A 1 136 ? -9.269 -5.095 8.711 1.00 87.19 136 THR A C 1
ATOM 1031 O O . THR A 1 136 ? -9.895 -4.387 7.907 1.00 87.19 136 THR A O 1
ATOM 1034 N N . PRO A 1 137 ? -8.700 -4.576 9.817 1.00 86.50 137 PRO A N 1
ATOM 1035 C CA . PRO A 1 137 ? -8.778 -3.152 10.154 1.00 86.50 137 PRO A CA 1
ATOM 1036 C C . PRO A 1 137 ? -8.326 -2.214 9.032 1.00 86.50 137 PRO A C 1
ATOM 1038 O O . PRO A 1 137 ? -8.884 -1.130 8.844 1.00 86.50 137 PRO A O 1
ATOM 1041 N N . LYS A 1 138 ? -7.328 -2.645 8.258 1.00 89.56 138 LYS A N 1
ATOM 1042 C CA . LYS A 1 138 ? -6.865 -1.989 7.037 1.00 89.56 138 LYS A CA 1
ATOM 1043 C C . LYS A 1 138 ? -6.932 -2.992 5.892 1.00 89.56 138 LYS A C 1
ATOM 1045 O O . LYS A 1 138 ? -6.301 -4.049 5.967 1.00 89.56 138 LYS A O 1
ATOM 1050 N N . ARG A 1 139 ? -7.676 -2.671 4.828 1.00 93.00 139 ARG A N 1
ATOM 1051 C CA . ARG A 1 139 ? -7.762 -3.514 3.618 1.00 93.00 139 ARG A CA 1
ATOM 1052 C C . ARG A 1 139 ? -6.379 -3.782 3.017 1.00 93.00 139 ARG A C 1
ATOM 1054 O O . ARG A 1 139 ? -6.062 -4.915 2.675 1.00 93.00 139 ARG A O 1
ATOM 1061 N N . SER A 1 140 ? -5.560 -2.740 2.968 1.00 94.31 140 SER A N 1
ATOM 1062 C CA . SER A 1 140 ? -4.156 -2.762 2.564 1.00 94.31 140 SER A CA 1
ATOM 1063 C C . SER A 1 140 ? -3.415 -1.625 3.261 1.00 94.31 140 SER A C 1
ATOM 1065 O O . SER A 1 140 ? -4.023 -0.598 3.574 1.00 94.31 140 SER A O 1
ATOM 1067 N N . LEU A 1 141 ? -2.111 -1.780 3.455 1.00 95.1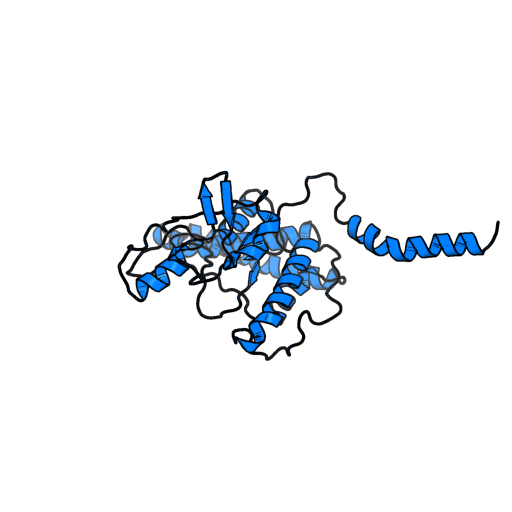2 141 LEU A N 1
ATOM 1068 C CA . LEU A 1 141 ? -1.210 -0.690 3.834 1.00 95.12 141 LEU A CA 1
ATOM 1069 C C . LEU A 1 141 ? -0.299 -0.362 2.653 1.00 95.12 141 LEU A C 1
ATOM 1071 O O . LEU A 1 141 ? 0.107 -1.274 1.940 1.00 95.12 141 LEU A O 1
ATOM 1075 N N . LEU A 1 142 ? -0.011 0.922 2.459 1.00 94.81 142 LEU A N 1
ATOM 1076 C CA . LEU A 1 142 ? 0.841 1.412 1.380 1.00 94.81 142 LEU A CA 1
ATOM 1077 C C . LEU A 1 142 ? 1.919 2.315 1.946 1.00 94.81 142 LEU A C 1
ATOM 1079 O O . LEU A 1 142 ? 1.602 3.378 2.493 1.00 94.81 142 LEU A O 1
ATOM 1083 N N . TRP A 1 143 ? 3.173 1.914 1.785 1.00 94.56 143 TRP A N 1
ATOM 1084 C CA . TRP A 1 143 ? 4.328 2.664 2.262 1.00 94.56 143 TRP A CA 1
ATOM 1085 C C . TRP A 1 143 ? 5.314 2.923 1.134 1.00 94.56 143 TRP A C 1
ATOM 1087 O O . TRP A 1 143 ? 5.448 2.138 0.203 1.00 94.56 143 TRP A O 1
ATOM 1097 N N . SER A 1 144 ? 6.001 4.060 1.190 1.00 92.19 144 SER A N 1
ATOM 1098 C CA . SER A 1 144 ? 6.931 4.447 0.133 1.00 92.19 144 SER A CA 1
ATOM 1099 C C . SER A 1 144 ? 8.146 5.172 0.683 1.00 92.19 144 SER A C 1
ATOM 1101 O O . SER A 1 144 ? 8.084 5.885 1.680 1.00 92.19 144 SER A O 1
ATOM 1103 N N . LEU A 1 145 ? 9.260 5.010 -0.024 1.00 90.44 145 LEU A N 1
ATOM 1104 C CA . LEU A 1 145 ? 10.483 5.788 0.175 1.00 90.44 145 LEU A CA 1
ATOM 1105 C C . LEU A 1 145 ? 10.512 7.051 -0.702 1.00 90.44 145 LEU A C 1
ATOM 1107 O O . LEU A 1 145 ? 11.475 7.808 -0.661 1.00 90.44 145 LEU A O 1
ATOM 1111 N N . GLU A 1 146 ? 9.500 7.257 -1.547 1.00 83.94 146 GLU A N 1
ATOM 1112 C CA . GLU A 1 146 ? 9.402 8.374 -2.486 1.00 83.94 146 GLU A CA 1
ATOM 1113 C C . GLU A 1 146 ? 8.012 9.024 -2.463 1.00 83.94 146 GLU A C 1
ATOM 1115 O O . GLU A 1 146 ? 6.996 8.355 -2.280 1.00 83.94 146 GLU A O 1
ATOM 1120 N N . GLY A 1 147 ? 7.963 10.346 -2.654 1.00 71.56 147 GLY A N 1
ATOM 1121 C CA . GLY A 1 147 ? 6.713 11.116 -2.589 1.00 71.56 147 GLY A CA 1
ATOM 1122 C C . GLY A 1 147 ? 6.020 11.387 -3.930 1.00 71.56 147 GLY A C 1
ATOM 1123 O O . GLY A 1 147 ? 4.864 11.792 -3.926 1.00 71.56 147 GLY A O 1
ATOM 1124 N N . ASN A 1 148 ? 6.699 11.200 -5.070 1.00 63.81 148 ASN A N 1
ATOM 1125 C CA . ASN A 1 148 ? 6.276 11.796 -6.353 1.00 63.81 148 ASN A CA 1
ATOM 1126 C C . ASN A 1 148 ? 5.960 10.798 -7.480 1.00 63.81 148 ASN A C 1
ATOM 1128 O O . ASN A 1 148 ? 5.652 11.222 -8.593 1.00 63.81 148 ASN A O 1
ATOM 1132 N N . ALA A 1 149 ? 6.007 9.493 -7.221 1.00 62.09 149 ALA A N 1
ATOM 1133 C CA . ALA A 1 149 ? 5.594 8.472 -8.176 1.00 62.09 149 ALA A CA 1
ATOM 1134 C C . ALA A 1 149 ? 4.942 7.318 -7.413 1.00 62.09 149 ALA A C 1
ATOM 1136 O O . ALA A 1 149 ? 5.490 6.844 -6.425 1.00 62.09 149 ALA A O 1
ATOM 1137 N N . SER A 1 150 ? 3.754 6.894 -7.844 1.00 72.75 150 SER A N 1
ATOM 1138 C CA . SER A 1 150 ? 3.068 5.752 -7.244 1.00 72.75 150 SER A CA 1
ATOM 1139 C C . SER A 1 150 ? 2.679 4.780 -8.348 1.00 72.75 150 SER A C 1
ATOM 1141 O O . SER A 1 150 ? 1.952 5.132 -9.278 1.00 72.75 150 SER A O 1
ATOM 1143 N N . ALA A 1 151 ? 3.193 3.555 -8.254 1.00 88.75 151 ALA A N 1
ATOM 1144 C CA . ALA A 1 151 ? 2.710 2.420 -9.036 1.00 88.75 151 ALA A CA 1
ATOM 1145 C C . ALA A 1 151 ? 1.402 1.844 -8.456 1.00 88.75 151 ALA A C 1
ATOM 1147 O O . ALA A 1 151 ? 0.861 0.877 -8.991 1.00 88.75 151 ALA A O 1
ATOM 1148 N N . PHE A 1 152 ? 0.902 2.426 -7.363 1.00 92.31 152 PHE A N 1
ATOM 1149 C CA . PHE A 1 152 ? -0.250 1.949 -6.616 1.00 92.31 152 PHE A CA 1
ATOM 1150 C C . PHE A 1 152 ? -1.508 2.716 -7.015 1.00 92.31 152 PHE A C 1
ATOM 1152 O O . PHE A 1 152 ? -1.524 3.949 -7.061 1.00 92.31 152 PHE A O 1
ATOM 1159 N N . TYR A 1 153 ? -2.573 1.974 -7.297 1.00 93.88 153 TYR A N 1
ATOM 1160 C CA . TYR A 1 153 ? -3.840 2.507 -7.785 1.00 93.88 153 TYR A CA 1
ATOM 1161 C C . TYR A 1 153 ? -4.990 1.799 -7.084 1.00 93.88 153 TYR A C 1
ATOM 1163 O O . TYR A 1 153 ? -5.052 0.574 -7.063 1.00 93.88 153 TYR A O 1
ATOM 1171 N N . GLU A 1 154 ? -5.929 2.568 -6.548 1.00 92.62 154 GLU A N 1
ATOM 1172 C CA . GLU A 1 154 ? -7.160 2.033 -5.964 1.00 92.62 154 GLU A CA 1
ATOM 1173 C C . GLU A 1 154 ? -8.115 1.526 -7.054 1.00 92.62 154 GLU A C 1
ATOM 1175 O O . GLU A 1 154 ? -8.829 0.543 -6.874 1.00 92.62 154 GLU A O 1
ATOM 1180 N N . SER A 1 155 ? -8.128 2.197 -8.205 1.00 91.62 155 SER A N 1
ATOM 1181 C CA . SER A 1 155 ? -8.901 1.822 -9.388 1.00 91.62 155 SER A CA 1
ATOM 1182 C C . SER A 1 155 ? -8.366 2.552 -10.629 1.00 91.62 155 SER A C 1
ATOM 1184 O O . SER A 1 155 ? -7.345 3.244 -10.567 1.00 91.62 155 SER A O 1
ATOM 1186 N N . ALA A 1 156 ? -9.054 2.413 -11.765 1.00 90.31 156 ALA A N 1
ATOM 1187 C CA . ALA A 1 156 ? -8.707 3.101 -13.005 1.00 90.31 156 ALA A CA 1
ATOM 1188 C C . ALA A 1 156 ? -8.570 4.622 -12.798 1.00 90.31 156 ALA A C 1
ATOM 1190 O O . ALA A 1 156 ? -9.511 5.299 -12.388 1.00 90.31 156 ALA A O 1
ATOM 1191 N N . GLY A 1 157 ? -7.381 5.163 -13.075 1.00 88.62 157 GLY A N 1
ATOM 1192 C CA . GLY A 1 157 ? -7.067 6.586 -12.912 1.00 88.62 157 GLY A CA 1
ATOM 1193 C C . GLY A 1 157 ? -7.021 7.108 -11.469 1.00 88.62 157 GLY A C 1
ATOM 1194 O O . GLY A 1 157 ? -6.755 8.292 -11.281 1.00 88.62 157 GLY A O 1
ATOM 1195 N N . GLN A 1 158 ? -7.244 6.263 -10.456 1.00 90.12 158 GLN A N 1
ATOM 1196 C CA . GLN A 1 158 ? -7.280 6.664 -9.047 1.00 90.12 158 GLN A CA 1
ATOM 1197 C C . GLN A 1 158 ? -6.000 6.225 -8.338 1.00 90.12 158 GLN A C 1
ATOM 1199 O O . GLN A 1 158 ? -5.893 5.095 -7.861 1.00 90.12 158 GLN A O 1
ATOM 1204 N N . VAL A 1 159 ? -5.017 7.124 -8.294 1.00 89.75 159 VAL A N 1
ATOM 1205 C CA . VAL A 1 159 ? -3.731 6.882 -7.625 1.00 89.75 159 VAL A CA 1
ATOM 1206 C C . VAL A 1 159 ? -3.955 6.673 -6.128 1.00 89.75 159 VAL A C 1
ATOM 1208 O O . VAL A 1 159 ? -4.633 7.469 -5.479 1.00 89.75 159 VAL A O 1
ATOM 1211 N N . ALA A 1 160 ? -3.348 5.627 -5.574 1.00 90.38 160 ALA A N 1
ATOM 1212 C CA . ALA A 1 160 ? -3.288 5.419 -4.138 1.00 90.38 160 ALA A CA 1
ATOM 1213 C C . ALA A 1 160 ? -2.018 6.079 -3.578 1.00 90.38 160 ALA A C 1
ATOM 1215 O O . ALA A 1 160 ? -0.909 5.844 -4.071 1.00 90.38 160 ALA A O 1
ATOM 1216 N N . THR A 1 161 ? -2.187 6.933 -2.566 1.00 90.25 161 THR A N 1
ATOM 1217 C CA . THR A 1 161 ? -1.088 7.698 -1.961 1.00 90.25 161 THR A CA 1
ATOM 1218 C C . THR A 1 161 ? -0.440 6.891 -0.837 1.00 90.25 161 THR A C 1
ATOM 1220 O O . THR A 1 161 ? -1.096 6.656 0.182 1.00 90.25 161 THR A O 1
ATOM 1223 N N . PRO A 1 162 ? 0.830 6.482 -0.976 1.00 92.31 162 PRO A N 1
ATOM 1224 C CA . PRO A 1 162 ? 1.539 5.797 0.092 1.00 92.31 162 PRO A CA 1
ATOM 1225 C C . PRO A 1 162 ? 1.940 6.763 1.212 1.00 92.31 162 PRO A C 1
ATOM 1227 O O . PRO A 1 162 ? 2.185 7.950 0.984 1.00 92.31 162 PRO A O 1
ATOM 1230 N N . VAL A 1 163 ? 2.062 6.239 2.430 1.00 93.81 163 VAL A N 1
ATOM 1231 C CA . VAL A 1 163 ? 2.656 6.970 3.555 1.00 93.81 163 VAL A CA 1
ATOM 1232 C C . VAL A 1 163 ? 4.176 6.916 3.427 1.00 93.81 163 VAL A C 1
ATOM 1234 O O . VAL A 1 163 ? 4.744 5.848 3.214 1.00 93.81 163 VAL A O 1
ATOM 1237 N N . THR A 1 164 ? 4.835 8.069 3.540 1.00 93.44 164 THR A N 1
ATOM 1238 C CA . THR A 1 164 ? 6.286 8.189 3.318 1.00 93.44 164 THR A CA 1
ATOM 1239 C C . THR A 1 164 ? 7.105 8.320 4.594 1.00 93.44 164 THR A C 1
ATOM 1241 O O . THR A 1 164 ? 8.314 8.116 4.560 1.00 93.44 164 THR A O 1
ATOM 1244 N N . SER A 1 165 ? 6.463 8.593 5.728 1.00 93.69 165 SER A N 1
ATOM 1245 C CA . SER A 1 165 ? 7.099 8.686 7.042 1.00 93.69 165 SER A CA 1
ATOM 1246 C C . SER A 1 165 ? 6.811 7.430 7.872 1.00 93.69 165 SER A C 1
ATOM 1248 O O . SER A 1 165 ? 5.638 7.133 8.121 1.00 93.69 165 SER A O 1
ATOM 1250 N N . PRO A 1 166 ? 7.834 6.734 8.403 1.00 93.94 166 PRO A N 1
ATOM 1251 C CA . PRO A 1 166 ? 7.630 5.626 9.336 1.00 93.94 166 PRO A CA 1
ATOM 1252 C C . PRO A 1 166 ? 6.866 6.029 10.605 1.00 93.94 166 PRO A C 1
ATOM 1254 O O . PRO A 1 166 ? 6.147 5.215 11.182 1.00 93.94 166 PRO A O 1
ATOM 1257 N N . TYR A 1 167 ? 6.975 7.293 11.033 1.00 92.81 167 TYR A N 1
ATOM 1258 C CA . TYR A 1 167 ? 6.206 7.812 12.167 1.00 92.81 167 TYR A CA 1
ATOM 1259 C C . TYR A 1 167 ? 4.717 7.928 11.844 1.00 92.81 167 TYR A C 1
ATOM 1261 O O . TYR A 1 167 ? 3.889 7.544 12.668 1.00 92.81 167 TYR A O 1
ATOM 1269 N N . ASP A 1 168 ? 4.379 8.415 10.649 1.00 93.38 168 ASP A N 1
ATOM 1270 C CA . ASP A 1 168 ? 2.986 8.519 10.209 1.00 93.38 168 ASP A CA 1
ATOM 1271 C C . ASP A 1 168 ? 2.405 7.128 9.940 1.00 93.38 168 ASP A C 1
ATOM 1273 O O . ASP A 1 168 ? 1.260 6.856 10.292 1.00 93.38 168 ASP A O 1
ATOM 1277 N N . ALA A 1 169 ? 3.216 6.214 9.398 1.00 93.44 169 ALA A N 1
ATOM 1278 C CA . ALA A 1 169 ? 2.838 4.823 9.195 1.00 93.44 169 ALA A CA 1
ATOM 1279 C C . ALA A 1 169 ? 2.537 4.127 10.526 1.00 93.44 169 ALA A C 1
ATOM 1281 O O . ALA A 1 169 ? 1.490 3.495 10.653 1.00 93.44 169 ALA A O 1
ATOM 1282 N N . LEU A 1 170 ? 3.400 4.295 11.538 1.00 90.88 170 LEU A N 1
ATOM 1283 C CA . LEU A 1 170 ? 3.140 3.799 12.888 1.00 90.88 170 LEU A CA 1
ATOM 1284 C C . LEU A 1 170 ? 1.880 4.439 13.474 1.00 90.88 170 LEU A C 1
ATOM 1286 O O . LEU A 1 170 ? 1.044 3.721 14.008 1.00 90.88 170 LEU A O 1
ATOM 1290 N N . ALA A 1 171 ? 1.713 5.758 13.366 1.00 88.56 171 ALA A N 1
ATOM 1291 C CA . ALA A 1 171 ? 0.538 6.456 13.885 1.00 88.56 171 ALA A CA 1
ATOM 1292 C C . ALA A 1 171 ? -0.772 5.993 13.221 1.00 88.56 171 ALA A C 1
ATOM 1294 O O . ALA A 1 171 ? -1.801 5.934 13.892 1.00 88.56 171 ALA A O 1
ATOM 1295 N N . ASP A 1 172 ? -0.737 5.624 11.938 1.00 88.12 172 ASP A N 1
ATOM 1296 C CA . ASP A 1 172 ? -1.900 5.124 11.199 1.00 88.12 172 ASP A CA 1
ATOM 1297 C C . ASP A 1 172 ? -2.374 3.744 11.688 1.00 88.12 172 ASP A C 1
ATOM 1299 O O . ASP A 1 172 ? -3.577 3.458 11.702 1.00 88.12 172 ASP A O 1
ATOM 1303 N N . ILE A 1 173 ? -1.441 2.894 12.125 1.00 87.00 173 ILE A N 1
ATOM 1304 C CA . ILE A 1 173 ? -1.740 1.539 12.613 1.00 87.00 173 ILE A CA 1
ATOM 1305 C C . ILE A 1 173 ? -1.760 1.434 14.145 1.00 87.00 173 ILE A C 1
ATOM 1307 O O . ILE A 1 173 ? -2.343 0.494 14.674 1.00 87.00 173 ILE A O 1
ATOM 1311 N N . ALA A 1 174 ? -1.204 2.411 14.867 1.00 84.38 174 ALA A N 1
ATOM 1312 C CA . ALA A 1 174 ? -1.118 2.440 16.329 1.00 84.38 174 ALA A CA 1
ATOM 1313 C C . ALA A 1 174 ? -2.461 2.291 17.055 1.00 84.38 174 ALA A C 1
ATOM 1315 O O . ALA A 1 174 ? -2.487 1.595 18.073 1.00 84.38 174 ALA A O 1
ATOM 1316 N N . PRO A 1 175 ? -3.589 2.854 16.566 1.00 79.69 175 PRO A N 1
ATOM 1317 C CA . PRO A 1 175 ? -4.888 2.587 17.167 1.00 79.69 175 PRO A CA 1
ATOM 1318 C C . PRO A 1 175 ? -5.193 1.089 17.250 1.00 79.69 175 PRO A C 1
ATOM 1320 O O . PRO A 1 175 ? -5.881 0.680 18.166 1.00 79.69 175 PRO A O 1
ATOM 1323 N N . MET A 1 176 ? -4.631 0.256 16.371 1.00 77.12 176 MET A N 1
ATOM 1324 C CA . MET A 1 176 ? -4.849 -1.193 16.353 1.00 77.12 176 MET A CA 1
ATOM 1325 C C . MET A 1 176 ? -3.973 -1.971 17.353 1.00 77.12 176 MET A C 1
ATOM 1327 O O . MET A 1 176 ? -4.084 -3.191 17.427 1.00 77.12 176 MET A O 1
ATOM 1331 N N . PHE A 1 177 ? -3.109 -1.295 18.122 1.00 74.69 177 PHE A N 1
ATOM 1332 C CA . PHE A 1 177 ? -2.193 -1.894 19.113 1.00 74.69 177 PHE A CA 1
ATOM 1333 C C . PHE A 1 177 ? -2.521 -1.481 20.561 1.00 74.69 177 PHE A C 1
ATOM 1335 O O . PHE A 1 177 ? -1.681 -1.540 21.460 1.00 74.69 177 PHE A O 1
ATOM 1342 N N . GLY A 1 178 ? -3.728 -0.964 20.796 1.00 62.56 178 GLY A N 1
ATOM 1343 C CA . GLY A 1 178 ? -4.133 -0.447 22.099 1.00 62.56 178 GLY A CA 1
ATOM 1344 C C . GLY A 1 178 ? -4.552 -1.543 23.082 1.00 62.56 178 GLY A C 1
ATOM 1345 O O . GLY A 1 178 ? -5.320 -2.435 22.743 1.00 62.56 178 GLY A O 1
ATOM 1346 N N . THR A 1 179 ? -4.114 -1.424 24.337 1.00 54.38 179 THR A N 1
ATOM 1347 C CA . THR A 1 179 ? -4.647 -2.195 25.477 1.00 54.38 179 THR A CA 1
ATOM 1348 C C . THR A 1 179 ? -5.862 -1.522 26.124 1.00 54.38 179 THR A C 1
ATOM 1350 O O . THR A 1 179 ? -6.663 -2.190 26.780 1.00 54.38 179 THR A O 1
ATOM 1353 N N . ASP A 1 180 ? -6.040 -0.210 25.915 1.00 62.91 180 ASP A N 1
ATOM 1354 C CA . ASP A 1 180 ? -7.254 0.518 26.293 1.00 62.91 180 ASP A CA 1
ATOM 1355 C C . ASP A 1 180 ? -8.323 0.372 25.205 1.00 62.91 180 ASP A C 1
ATOM 1357 O O . ASP A 1 180 ? -8.615 1.280 24.417 1.00 62.91 180 ASP A O 1
ATOM 1361 N N . ASN A 1 181 ? -8.914 -0.822 25.184 1.00 65.00 181 ASN A N 1
ATOM 1362 C CA . ASN A 1 181 ? -10.008 -1.165 24.288 1.00 65.00 181 ASN A CA 1
ATOM 1363 C C . ASN A 1 181 ? -11.165 -0.1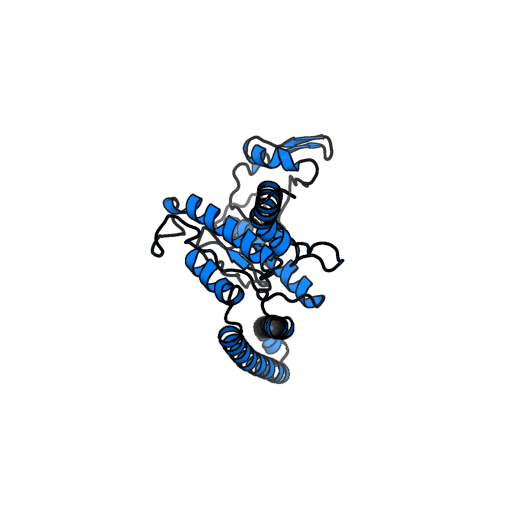61 24.368 1.00 65.00 181 ASN A C 1
ATOM 1365 O O . ASN A 1 181 ? -11.864 0.009 23.375 1.00 65.00 181 ASN A O 1
ATOM 1369 N N . ALA A 1 182 ? -11.383 0.533 25.492 1.00 71.81 182 ALA A N 1
ATOM 1370 C CA . ALA A 1 182 ? -12.518 1.440 25.641 1.00 71.81 182 ALA A CA 1
ATOM 1371 C C . ALA A 1 182 ? -12.364 2.710 24.789 1.00 71.81 182 ALA A C 1
ATOM 1373 O O . ALA A 1 182 ? -13.277 3.061 24.037 1.00 71.81 182 ALA A O 1
ATOM 1374 N N . THR A 1 183 ? -11.205 3.371 24.852 1.00 72.25 183 THR A N 1
ATOM 1375 C CA . THR A 1 183 ? -10.942 4.590 24.066 1.00 72.25 183 THR A CA 1
ATOM 1376 C C . THR A 1 183 ? -10.914 4.291 22.566 1.00 72.25 183 THR A C 1
ATOM 1378 O O . THR A 1 183 ? -11.517 5.017 21.769 1.00 72.25 183 THR A O 1
ATOM 1381 N N . LEU A 1 184 ? -10.282 3.183 22.177 1.00 74.56 184 LEU A N 1
ATOM 1382 C CA . LEU A 1 184 ? -10.240 2.729 20.789 1.00 74.56 184 LEU A CA 1
ATOM 1383 C C . LEU A 1 184 ? -11.629 2.356 20.260 1.00 74.56 184 LEU A C 1
ATOM 1385 O O . LEU A 1 184 ? -12.021 2.811 19.185 1.00 74.56 184 LEU A O 1
ATOM 1389 N N . THR A 1 185 ? -12.403 1.588 21.031 1.00 78.56 185 THR A N 1
ATOM 1390 C CA . THR A 1 185 ? -13.778 1.219 20.665 1.00 78.56 185 THR A CA 1
ATOM 1391 C C . THR A 1 185 ? -14.643 2.459 20.498 1.00 78.56 185 THR A C 1
ATOM 1393 O O . THR A 1 185 ? -15.408 2.535 19.541 1.00 78.56 185 THR A O 1
ATOM 1396 N N . ALA A 1 186 ? -14.501 3.473 21.358 1.00 83.06 186 ALA A N 1
ATOM 1397 C CA . ALA A 1 186 ? -15.233 4.728 21.212 1.00 83.06 186 ALA A CA 1
ATOM 1398 C C . ALA A 1 186 ? -14.858 5.475 19.917 1.00 83.06 186 ALA A C 1
ATOM 1400 O O . ALA A 1 186 ? -15.738 6.003 19.229 1.00 83.06 186 ALA A O 1
ATOM 1401 N N . ALA A 1 187 ? -13.571 5.499 19.556 1.00 82.44 187 ALA A N 1
ATOM 1402 C CA . ALA A 1 187 ? -13.100 6.110 18.315 1.00 82.44 187 ALA A CA 1
ATOM 1403 C C . ALA A 1 187 ? -13.614 5.360 17.072 1.00 82.44 187 ALA A C 1
ATOM 1405 O O . ALA A 1 187 ? -14.150 5.987 16.156 1.00 82.44 187 ALA A O 1
ATOM 1406 N N . LEU A 1 188 ? -13.520 4.027 17.064 1.00 84.06 188 LEU A N 1
ATOM 1407 C CA . LEU A 1 188 ? -14.036 3.178 15.988 1.00 84.06 188 LEU A CA 1
ATOM 1408 C C . LEU A 1 188 ? -15.561 3.258 15.875 1.00 84.06 188 LEU A C 1
ATOM 1410 O O . LEU A 1 188 ? -16.072 3.376 14.770 1.00 84.06 188 LEU A O 1
ATOM 1414 N N . THR A 1 189 ? -16.288 3.292 16.995 1.00 88.06 189 THR A N 1
ATOM 1415 C CA . THR A 1 189 ? -17.755 3.447 17.015 1.00 88.06 189 THR A CA 1
ATOM 1416 C C . THR A 1 189 ? -18.171 4.778 16.396 1.00 88.06 189 THR A C 1
ATOM 1418 O O . THR A 1 189 ? -19.075 4.824 15.566 1.00 88.06 189 THR A O 1
ATOM 1421 N N . ARG A 1 190 ? -17.478 5.875 16.738 1.00 89.00 190 ARG A N 1
ATOM 1422 C CA . ARG A 1 190 ? -17.715 7.182 16.108 1.00 89.00 190 ARG A CA 1
ATOM 1423 C C . ARG A 1 190 ? -17.428 7.137 14.610 1.00 89.00 190 ARG A C 1
ATOM 1425 O O . ARG A 1 190 ? -18.196 7.692 13.831 1.00 89.00 190 ARG A O 1
ATOM 1432 N N . LYS A 1 191 ? -16.331 6.490 14.212 1.00 90.19 191 LYS A N 1
ATOM 1433 C CA . LYS A 1 191 ? -15.959 6.339 12.804 1.00 90.19 191 LYS A CA 1
ATOM 1434 C C . LYS A 1 191 ? -17.005 5.527 12.036 1.00 90.19 191 LYS A C 1
ATOM 1436 O O . LYS A 1 191 ? -17.422 5.970 10.975 1.00 90.19 191 LYS A O 1
ATOM 1441 N N . HIS A 1 192 ? -17.463 4.407 12.589 1.00 92.19 192 HIS A N 1
ATOM 1442 C CA . HIS A 1 192 ? -18.533 3.590 12.021 1.00 92.19 192 HIS A CA 1
ATOM 1443 C C . HIS A 1 192 ? -19.818 4.402 11.854 1.00 92.19 192 HIS A C 1
ATOM 1445 O O . HIS A 1 192 ? -20.349 4.433 10.758 1.00 92.19 192 HIS A O 1
ATOM 1451 N N . PHE A 1 193 ? -20.248 5.156 12.873 1.00 94.12 193 PHE A N 1
ATOM 1452 C CA . PHE A 1 193 ? -21.435 6.015 12.773 1.00 94.12 193 PHE A CA 1
ATOM 1453 C C . PHE A 1 193 ? -21.354 7.023 11.615 1.00 94.12 193 PHE A C 1
ATOM 1455 O O . PHE A 1 193 ? -22.320 7.212 10.881 1.00 94.12 193 PHE A O 1
ATOM 1462 N N . VAL A 1 194 ? -20.199 7.675 11.436 1.00 95.44 194 VAL A N 1
ATOM 1463 C CA . VAL A 1 194 ? -20.004 8.617 10.322 1.00 95.44 194 VAL A CA 1
ATOM 1464 C C . VAL A 1 194 ? -20.024 7.885 8.982 1.00 95.44 194 VAL A C 1
ATOM 1466 O O . VAL A 1 194 ? -20.685 8.339 8.056 1.00 95.44 194 VAL A O 1
ATOM 1469 N N . LEU A 1 195 ? -19.311 6.763 8.871 1.00 95.00 195 LEU A N 1
ATOM 1470 C CA . LEU A 1 195 ? -19.209 6.016 7.619 1.00 95.00 195 LEU A CA 1
ATOM 1471 C C . LEU A 1 195 ? -20.529 5.362 7.210 1.00 95.00 195 LEU A C 1
ATOM 1473 O O . LEU A 1 195 ? -20.851 5.396 6.032 1.00 95.00 195 LEU A O 1
ATOM 1477 N N . ASP A 1 196 ? -21.303 4.845 8.161 1.00 94.12 196 ASP A N 1
ATOM 1478 C CA . ASP A 1 196 ? -22.646 4.301 7.936 1.00 94.12 196 ASP A CA 1
ATOM 1479 C C . ASP A 1 196 ? -23.587 5.379 7.376 1.00 94.12 196 ASP A C 1
ATOM 1481 O O . ASP A 1 196 ? -24.269 5.166 6.374 1.00 94.12 196 ASP A O 1
ATOM 1485 N N . HIS A 1 197 ? -23.542 6.594 7.938 1.00 95.50 197 HIS A N 1
ATOM 1486 C CA . HIS A 1 197 ? -24.324 7.715 7.416 1.00 95.50 197 HIS A CA 1
ATOM 1487 C C . HIS A 1 197 ? -23.909 8.104 5.990 1.00 95.50 197 HIS A C 1
ATOM 1489 O O . HIS A 1 197 ? -24.766 8.260 5.120 1.00 95.50 197 HIS A O 1
ATOM 1495 N N . VAL A 1 198 ? -22.600 8.213 5.729 1.00 95.75 198 VAL A N 1
ATOM 1496 C CA . VAL A 1 198 ? -22.083 8.542 4.390 1.00 95.75 198 VAL A CA 1
ATOM 1497 C C . VAL A 1 198 ? -22.394 7.425 3.389 1.00 95.75 198 VAL A C 1
ATOM 1499 O O . VAL A 1 198 ? -22.745 7.725 2.252 1.00 95.75 198 VAL A O 1
ATOM 1502 N N . ALA A 1 199 ? -22.330 6.153 3.791 1.00 92.50 199 ALA A N 1
ATOM 1503 C CA . ALA A 1 199 ? -22.719 5.017 2.956 1.00 92.50 199 ALA A CA 1
ATOM 1504 C C . ALA A 1 199 ? -24.215 5.077 2.591 1.00 92.50 199 ALA A C 1
ATOM 1506 O O . ALA A 1 199 ? -24.582 4.877 1.431 1.00 92.50 199 ALA A O 1
ATOM 1507 N N . GLY A 1 200 ? -25.075 5.437 3.550 1.00 92.31 200 GLY A N 1
ATOM 1508 C CA . GLY A 1 200 ? -26.497 5.683 3.309 1.00 92.31 200 GLY A CA 1
ATOM 1509 C C . GLY A 1 200 ? -26.752 6.828 2.323 1.00 92.31 200 GLY A C 1
ATOM 1510 O O . GLY A 1 200 ? -27.552 6.678 1.396 1.00 92.31 200 GLY A O 1
ATOM 1511 N N . ASP A 1 201 ? -26.039 7.948 2.470 1.00 93.56 201 ASP A N 1
ATOM 1512 C CA . ASP A 1 201 ? -26.107 9.073 1.527 1.00 93.56 201 ASP A CA 1
ATOM 1513 C C . ASP A 1 201 ? -25.622 8.691 0.128 1.00 93.56 201 ASP A C 1
ATOM 1515 O O . ASP A 1 201 ? -26.231 9.081 -0.868 1.00 93.56 201 ASP A O 1
ATOM 1519 N N . CYS A 1 202 ? -24.563 7.889 0.056 1.00 93.44 202 CYS A N 1
ATOM 1520 C CA . CYS A 1 202 ? -24.048 7.317 -1.176 1.00 93.44 202 CYS A CA 1
ATOM 1521 C C . CYS A 1 202 ? -25.109 6.492 -1.906 1.00 93.44 202 CYS A C 1
ATOM 1523 O O . CYS A 1 202 ? -25.371 6.735 -3.082 1.00 93.44 202 CYS A O 1
ATOM 1525 N N . SER A 1 203 ? -25.762 5.564 -1.204 1.00 89.12 203 SER A N 1
ATOM 1526 C CA . SER A 1 203 ? -26.837 4.736 -1.760 1.00 89.12 203 SER A CA 1
ATOM 1527 C C . SER A 1 203 ? -27.989 5.590 -2.305 1.00 89.12 203 SER A C 1
ATOM 1529 O O . SER A 1 203 ? -28.375 5.461 -3.467 1.00 89.12 203 SER A O 1
ATOM 1531 N N . ARG A 1 204 ? -28.456 6.564 -1.514 1.00 92.69 204 ARG A N 1
ATOM 1532 C CA . ARG A 1 204 ? -29.529 7.482 -1.919 1.00 92.69 204 ARG A CA 1
ATOM 1533 C C . ARG A 1 204 ? -29.154 8.321 -3.144 1.00 92.69 204 ARG A C 1
ATOM 1535 O O . ARG A 1 204 ? -29.947 8.438 -4.073 1.00 92.69 204 ARG A O 1
ATOM 1542 N N . LEU A 1 205 ? -27.956 8.906 -3.161 1.00 92.38 205 LEU A N 1
ATOM 1543 C CA . LEU A 1 205 ? -27.515 9.746 -4.274 1.00 92.38 205 LEU A CA 1
ATOM 1544 C C . LEU A 1 205 ? -27.327 8.926 -5.557 1.00 92.38 205 LEU A C 1
ATOM 1546 O O . LEU A 1 205 ? -27.668 9.401 -6.637 1.00 92.38 205 LEU A O 1
ATOM 1550 N N . ARG A 1 206 ? -26.850 7.679 -5.456 1.00 89.19 206 ARG A N 1
ATOM 1551 C CA . ARG A 1 206 ? -26.785 6.763 -6.604 1.00 89.19 206 ARG A CA 1
ATOM 1552 C C . ARG A 1 206 ? -28.171 6.532 -7.203 1.00 89.19 206 ARG A C 1
ATOM 1554 O O . ARG A 1 206 ? -28.309 6.608 -8.421 1.00 89.19 206 ARG A O 1
ATOM 1561 N N . ASP A 1 207 ? -29.199 6.328 -6.382 1.00 90.69 207 ASP A N 1
ATOM 1562 C CA . ASP A 1 207 ? -30.570 6.134 -6.868 1.00 90.69 207 ASP A CA 1
ATOM 1563 C C . ASP A 1 207 ? -31.129 7.371 -7.596 1.00 90.69 207 ASP A C 1
ATOM 1565 O O . ASP A 1 207 ? -31.846 7.221 -8.589 1.00 90.69 207 ASP A O 1
ATOM 1569 N N . GLU A 1 208 ? -30.753 8.577 -7.161 1.00 92.69 208 GLU A N 1
ATOM 1570 C CA . GLU A 1 208 ? -31.188 9.859 -7.740 1.00 92.69 208 GLU A CA 1
ATOM 1571 C C . GLU A 1 208 ? -30.462 10.239 -9.049 1.00 92.69 208 GLU A C 1
ATOM 1573 O O . GLU A 1 208 ? -31.003 11.006 -9.850 1.00 92.69 208 GLU A O 1
ATOM 1578 N N . LEU A 1 209 ? -29.251 9.723 -9.285 1.00 91.81 209 LEU A N 1
ATOM 1579 C CA . LEU A 1 209 ? -28.434 10.056 -10.458 1.00 91.81 209 LEU A CA 1
ATOM 1580 C C . LEU A 1 209 ? -28.773 9.199 -11.689 1.00 91.81 209 LEU A C 1
ATOM 1582 O O . LEU A 1 209 ? -29.252 8.069 -11.581 1.00 91.81 209 LEU A O 1
ATOM 1586 N N . ASP A 1 210 ? -28.490 9.734 -12.878 1.00 89.69 210 ASP A N 1
ATOM 1587 C CA . ASP A 1 210 ? -28.530 8.988 -14.138 1.00 89.69 210 ASP A CA 1
ATOM 1588 C C . ASP A 1 210 ? -27.279 8.102 -14.316 1.00 89.69 210 ASP A C 1
ATOM 1590 O O . ASP A 1 210 ? -26.390 8.076 -13.467 1.00 89.69 210 ASP A O 1
ATOM 1594 N N . GLY A 1 211 ? -27.200 7.335 -15.410 1.00 84.00 211 GLY A N 1
ATOM 1595 C CA . GLY A 1 211 ? -26.112 6.366 -15.614 1.00 84.00 211 GLY A CA 1
ATOM 1596 C C . GLY A 1 211 ? -24.707 6.979 -15.551 1.00 84.00 211 GLY A C 1
ATOM 1597 O O . GLY A 1 211 ? -23.823 6.400 -14.928 1.00 84.00 211 GLY A O 1
ATOM 1598 N N . ASN A 1 212 ? -24.520 8.170 -16.127 1.00 81.06 212 ASN A N 1
ATOM 1599 C CA . ASN A 1 212 ? -23.229 8.858 -16.125 1.00 81.06 212 ASN A CA 1
ATOM 1600 C C . ASN A 1 212 ? -22.897 9.439 -14.740 1.00 81.06 212 ASN A C 1
ATOM 1602 O O . ASN A 1 212 ? -21.762 9.335 -14.281 1.00 81.06 212 ASN A O 1
ATOM 1606 N N . GLY A 1 213 ? -23.883 10.014 -14.042 1.00 80.69 213 GLY A N 1
ATOM 1607 C CA . GLY A 1 213 ? -23.695 10.485 -12.670 1.00 80.69 213 GLY A CA 1
ATOM 1608 C C . GLY A 1 213 ? -23.363 9.352 -11.694 1.00 80.69 213 GLY A C 1
ATOM 1609 O O . GLY A 1 213 ? -22.501 9.520 -10.832 1.00 80.69 213 GLY A O 1
ATOM 1610 N N . ARG A 1 214 ? -24.000 8.185 -11.853 1.00 86.12 214 ARG A N 1
ATOM 1611 C CA . ARG A 1 214 ? -23.724 6.987 -11.043 1.00 86.12 214 ARG A CA 1
ATOM 1612 C C . ARG A 1 214 ? -22.287 6.508 -11.210 1.00 86.12 214 ARG A C 1
ATOM 1614 O O . ARG A 1 214 ? -21.602 6.342 -10.208 1.00 86.12 214 ARG A O 1
ATOM 1621 N N . GLU A 1 215 ? -21.810 6.384 -12.447 1.00 80.88 215 GLU A N 1
ATOM 1622 C CA . GLU A 1 215 ? -20.449 5.911 -12.734 1.00 80.88 215 GLU A CA 1
ATOM 1623 C C . GLU A 1 215 ? -19.371 6.803 -12.090 1.00 80.88 215 GLU A C 1
ATOM 1625 O O . GLU A 1 215 ? -18.395 6.303 -11.533 1.00 80.88 215 GLU A O 1
ATOM 1630 N N . MET A 1 216 ? -19.575 8.126 -12.077 1.00 80.94 216 MET A N 1
ATOM 1631 C CA . MET A 1 216 ? -18.650 9.062 -11.421 1.00 80.94 216 MET A CA 1
ATOM 1632 C C . MET A 1 216 ? -18.603 8.899 -9.894 1.00 80.94 216 MET A C 1
ATOM 1634 O O . MET A 1 216 ? -17.569 9.157 -9.275 1.00 80.94 216 MET A O 1
ATOM 1638 N N . LEU A 1 217 ? -19.722 8.512 -9.280 1.00 87.88 217 LEU A N 1
ATOM 1639 C CA . LEU A 1 217 ? -19.861 8.407 -7.830 1.00 87.88 217 LEU A CA 1
ATOM 1640 C C . LEU A 1 217 ? -19.509 7.006 -7.299 1.00 87.88 217 LEU A C 1
ATOM 1642 O O . LEU A 1 217 ? -19.065 6.879 -6.155 1.00 87.88 217 LEU A O 1
ATOM 1646 N N . ASP A 1 218 ? -19.669 5.971 -8.125 1.00 86.19 218 ASP A N 1
ATOM 1647 C CA . ASP A 1 218 ? -19.529 4.563 -7.745 1.00 86.19 218 ASP A CA 1
ATOM 1648 C C . ASP A 1 218 ? -18.181 4.264 -7.074 1.00 86.19 218 ASP A C 1
ATOM 1650 O O . ASP A 1 218 ? -18.146 3.576 -6.056 1.00 86.19 218 ASP A O 1
ATOM 1654 N N . PHE A 1 219 ? -17.080 4.840 -7.570 1.00 84.69 219 PHE A N 1
ATOM 1655 C CA . PHE A 1 219 ? -15.760 4.675 -6.952 1.00 84.69 219 PHE A CA 1
ATOM 1656 C C . PHE A 1 219 ? -15.715 5.184 -5.505 1.00 84.69 219 PHE A C 1
ATOM 1658 O O . PHE A 1 219 ? -15.210 4.505 -4.609 1.00 84.69 219 PHE A O 1
ATOM 1665 N N . HIS A 1 220 ? -16.234 6.392 -5.266 1.00 89.25 220 HIS A N 1
ATOM 1666 C CA . HIS A 1 220 ? -16.211 6.989 -3.936 1.00 89.25 220 HIS A CA 1
ATOM 1667 C C . HIS A 1 220 ? -17.086 6.190 -2.971 1.00 89.25 220 HIS A C 1
ATOM 1669 O O . HIS A 1 220 ? -16.650 5.872 -1.865 1.00 89.25 220 HIS A O 1
ATOM 1675 N N . CYS A 1 221 ? -18.283 5.806 -3.412 1.00 91.62 221 CYS A N 1
ATOM 1676 C CA . CYS A 1 221 ? -19.203 5.041 -2.583 1.00 91.62 221 CYS A CA 1
ATOM 1677 C C . CYS A 1 221 ? -18.691 3.636 -2.275 1.00 91.62 221 CYS A C 1
ATOM 1679 O O . CYS A 1 221 ? -18.719 3.238 -1.114 1.00 91.62 221 CYS A O 1
ATOM 1681 N N . ALA A 1 222 ? -18.110 2.938 -3.253 1.00 88.19 222 ALA A N 1
ATOM 1682 C CA . ALA A 1 222 ? -17.478 1.642 -3.018 1.00 88.19 222 ALA A CA 1
ATOM 1683 C C . ALA A 1 222 ? -16.335 1.731 -1.987 1.00 88.19 222 ALA A C 1
ATOM 1685 O O . ALA A 1 222 ? -16.175 0.842 -1.149 1.00 88.19 222 ALA A O 1
ATOM 1686 N N . ASN A 1 223 ? -15.559 2.821 -1.994 1.00 89.06 223 ASN A N 1
ATOM 1687 C CA . ASN A 1 223 ? -14.510 3.042 -0.996 1.00 89.06 223 ASN A CA 1
ATOM 1688 C C . ASN A 1 223 ? -15.064 3.322 0.405 1.00 89.06 223 ASN A C 1
ATOM 1690 O O . ASN A 1 223 ? -14.505 2.827 1.386 1.00 89.06 223 ASN A O 1
ATOM 1694 N N . VAL A 1 224 ? -16.151 4.091 0.513 1.00 92.88 224 VAL A N 1
ATOM 1695 C CA . VAL A 1 224 ? -16.825 4.337 1.796 1.00 92.88 224 VAL A CA 1
ATOM 1696 C C . VAL A 1 224 ? -17.392 3.036 2.360 1.00 92.88 224 VAL A C 1
ATOM 1698 O O . VAL A 1 224 ? -17.127 2.728 3.518 1.00 92.88 224 VAL A O 1
ATOM 1701 N N . GLU A 1 225 ? -18.101 2.255 1.543 1.00 91.31 225 GLU A N 1
ATOM 1702 C CA . GLU A 1 225 ? -18.669 0.956 1.926 1.00 91.31 225 GLU A CA 1
ATOM 1703 C C . GLU A 1 225 ? -17.575 -0.028 2.376 1.00 91.31 225 GLU A C 1
ATOM 1705 O O . GLU A 1 225 ? -17.687 -0.661 3.424 1.00 91.31 225 GLU A O 1
ATOM 1710 N N . SER A 1 226 ? -16.462 -0.104 1.640 1.00 90.25 226 SER A N 1
ATOM 1711 C CA . SER A 1 226 ? -15.286 -0.899 2.021 1.00 90.25 226 SER A CA 1
ATOM 1712 C C . SER A 1 226 ? -14.717 -0.487 3.384 1.00 90.25 226 SER A C 1
ATOM 1714 O O . SER A 1 226 ? -14.408 -1.339 4.224 1.00 90.25 226 SER A O 1
ATOM 1716 N N . LEU A 1 227 ? -14.570 0.821 3.621 1.00 90.50 227 LEU A N 1
ATOM 1717 C CA . LEU A 1 227 ? -14.006 1.334 4.864 1.00 90.50 227 LEU A CA 1
ATOM 1718 C C . LEU A 1 227 ? -14.954 1.116 6.047 1.00 90.50 227 LEU A C 1
ATOM 1720 O O . LEU A 1 227 ? -14.496 0.757 7.132 1.00 90.50 227 LEU A O 1
ATOM 1724 N N . GLU A 1 228 ? -16.253 1.329 5.838 1.00 93.25 228 GLU A N 1
ATOM 1725 C CA . GLU A 1 228 ? -17.308 1.039 6.807 1.00 93.25 228 GLU A CA 1
ATOM 1726 C C . GLU A 1 228 ? -17.235 -0.429 7.233 1.00 93.25 228 GLU A C 1
ATOM 1728 O O . GLU A 1 228 ? -17.077 -0.702 8.425 1.00 93.25 228 GLU A O 1
ATOM 1733 N N . ALA A 1 229 ? -17.199 -1.351 6.267 1.00 90.88 229 ALA A N 1
ATOM 1734 C CA . ALA A 1 229 ? -17.161 -2.782 6.531 1.00 90.88 229 ALA A CA 1
ATOM 1735 C C . ALA A 1 229 ? -15.898 -3.204 7.301 1.00 90.88 229 ALA A C 1
ATOM 1737 O O . ALA A 1 229 ? -15.977 -4.001 8.238 1.00 90.88 229 ALA A O 1
ATOM 1738 N N . SER A 1 230 ? -14.733 -2.630 6.978 1.00 87.75 230 SER A N 1
ATOM 1739 C CA . SER A 1 230 ? -13.499 -2.853 7.746 1.00 87.75 230 SER A CA 1
ATOM 1740 C C . SER A 1 230 ? -13.607 -2.347 9.192 1.00 87.75 230 SER A C 1
ATOM 1742 O O . SER A 1 230 ? -13.166 -3.033 10.119 1.00 87.75 230 SER A O 1
ATOM 1744 N N . VAL A 1 231 ? -14.208 -1.174 9.421 1.00 88.62 231 VAL A N 1
ATOM 1745 C CA . VAL A 1 231 ? -14.400 -0.632 10.779 1.00 88.62 231 VAL A CA 1
ATOM 1746 C C . VAL A 1 231 ? -15.400 -1.476 11.565 1.00 88.62 231 VAL A C 1
ATOM 1748 O O . VAL A 1 231 ? -15.128 -1.819 12.716 1.00 88.62 231 VAL A O 1
ATOM 1751 N N . LYS A 1 232 ? -16.521 -1.850 10.948 1.00 89.69 232 LYS A N 1
ATOM 1752 C CA . LYS A 1 232 ? -17.532 -2.721 11.544 1.00 89.69 232 LYS A CA 1
ATOM 1753 C C . LYS A 1 232 ? -16.948 -4.077 11.932 1.00 89.69 232 LYS A C 1
ATOM 1755 O O . LYS A 1 232 ? -17.084 -4.484 13.081 1.00 89.69 232 LYS A O 1
ATOM 1760 N N . ALA A 1 233 ? -16.218 -4.728 11.028 1.00 83.38 233 ALA A N 1
ATOM 1761 C CA . ALA A 1 233 ? -15.555 -5.995 11.323 1.00 83.38 233 ALA A CA 1
ATOM 1762 C C . ALA A 1 233 ? -14.561 -5.868 12.488 1.00 83.38 233 ALA A C 1
ATOM 1764 O O . ALA A 1 233 ? -14.498 -6.746 13.343 1.00 83.38 233 ALA A O 1
ATOM 1765 N N . THR A 1 234 ? -13.829 -4.752 12.567 1.00 81.19 234 THR A N 1
ATOM 1766 C CA . THR A 1 234 ? -12.909 -4.479 13.686 1.00 81.19 234 THR A CA 1
ATOM 1767 C C . THR A 1 234 ? -13.655 -4.324 15.017 1.00 81.19 234 THR A C 1
ATOM 1769 O O . THR A 1 234 ? -13.192 -4.815 16.044 1.00 81.19 234 THR A O 1
ATOM 1772 N N . LEU A 1 235 ? -14.821 -3.668 15.013 1.00 81.62 235 LEU A N 1
ATOM 1773 C CA . LEU A 1 235 ? -15.682 -3.548 16.194 1.00 81.62 235 LEU A CA 1
ATOM 1774 C C . LEU A 1 235 ? -16.256 -4.905 16.635 1.00 81.62 235 LEU A C 1
ATOM 1776 O O . LEU A 1 235 ? -16.345 -5.162 17.832 1.00 81.62 235 LEU A O 1
ATOM 1780 N N . GLU A 1 236 ? -16.632 -5.766 15.686 1.00 81.62 236 GLU A N 1
ATOM 1781 C CA . GLU A 1 236 ? -17.235 -7.081 15.951 1.00 81.62 236 GLU A CA 1
ATOM 1782 C C . GLU A 1 236 ? -16.216 -8.131 16.415 1.00 81.62 236 GLU A C 1
ATOM 1784 O O . GLU A 1 236 ? -16.490 -8.894 17.341 1.00 81.62 236 GLU A O 1
ATOM 1789 N N . GLN A 1 237 ? -15.042 -8.180 15.780 1.00 70.62 237 GLN A N 1
ATOM 1790 C CA . GLN A 1 237 ? -13.983 -9.147 16.097 1.00 70.62 237 GLN A CA 1
ATOM 1791 C C . GLN A 1 237 ? -13.179 -8.742 17.339 1.00 70.62 237 GLN A C 1
ATOM 1793 O O . GLN A 1 237 ? -12.529 -9.584 17.963 1.00 70.62 237 GLN A O 1
ATOM 1798 N N . GLY A 1 238 ? -13.252 -7.464 17.718 1.00 63.19 238 GLY A N 1
ATOM 1799 C CA . GLY A 1 238 ? -12.381 -6.868 18.716 1.00 63.19 238 GLY A CA 1
ATOM 1800 C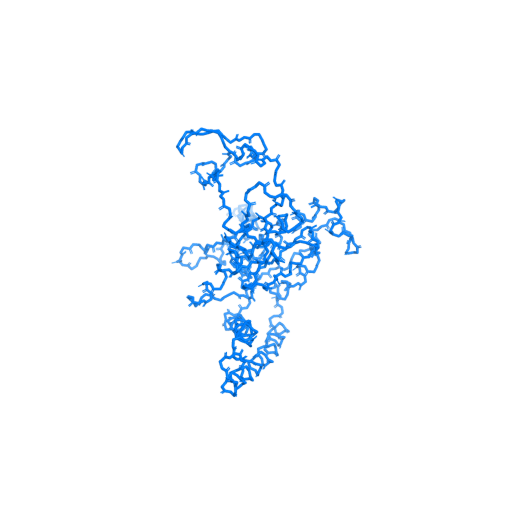 C . GLY A 1 238 ? -10.978 -6.628 18.164 1.00 63.19 238 GLY A C 1
ATOM 1801 O O . GLY A 1 238 ? -10.531 -7.249 17.199 1.00 63.19 238 GLY A O 1
ATOM 1802 N N . VAL A 1 239 ? -10.260 -5.702 18.790 1.00 61.31 239 VAL A N 1
ATOM 1803 C CA . VAL A 1 239 ? -8.862 -5.445 18.448 1.00 61.31 239 VAL A CA 1
ATOM 1804 C C . VAL A 1 239 ? -8.012 -6.435 19.232 1.00 61.31 239 VAL A C 1
ATOM 1806 O O . VAL A 1 239 ? -8.128 -6.531 20.456 1.00 61.31 239 VAL A O 1
ATOM 1809 N N . GLY A 1 240 ? -7.207 -7.232 18.525 1.00 59.09 240 GLY A N 1
ATOM 1810 C CA . GLY A 1 240 ? -6.267 -8.143 19.171 1.00 59.09 240 GLY A CA 1
ATOM 1811 C C . GLY A 1 240 ? -5.369 -7.369 20.136 1.00 59.09 240 GLY A C 1
ATOM 1812 O O . GLY A 1 240 ? -4.978 -6.241 19.847 1.00 59.09 240 GLY A O 1
ATOM 1813 N N . SER A 1 241 ? -5.033 -7.958 21.288 1.00 60.81 241 SER A N 1
ATOM 1814 C CA . SER A 1 241 ? -4.120 -7.339 22.256 1.00 60.81 241 SER A CA 1
ATOM 1815 C C . SER A 1 241 ? -2.684 -7.406 21.730 1.00 60.81 241 SER A C 1
ATOM 1817 O O . SER A 1 241 ? -1.880 -8.220 22.187 1.00 60.81 241 SER A O 1
ATOM 1819 N N . CYS A 1 242 ? -2.386 -6.616 20.706 1.00 74.19 242 CYS A N 1
ATOM 1820 C CA . CYS A 1 242 ? -1.034 -6.456 20.216 1.00 74.19 242 CYS A CA 1
ATOM 1821 C C . CYS A 1 242 ? -0.362 -5.333 20.987 1.00 74.19 242 CYS A C 1
ATOM 1823 O O . CYS A 1 242 ? -0.948 -4.268 21.154 1.00 74.19 242 CYS A O 1
ATOM 1825 N N . GLU A 1 243 ? 0.850 -5.566 21.471 1.00 75.44 243 GLU A N 1
ATOM 1826 C CA . GLU A 1 243 ? 1.590 -4.528 22.174 1.00 75.44 243 GLU A CA 1
ATOM 1827 C C . GLU A 1 243 ? 2.205 -3.554 21.171 1.00 75.44 243 GLU A C 1
ATOM 1829 O O . GLU A 1 243 ? 2.811 -3.947 20.172 1.00 75.44 243 GLU A O 1
ATOM 1834 N N . MET A 1 244 ? 2.057 -2.263 21.457 1.00 76.69 244 MET A N 1
ATOM 1835 C CA . MET A 1 244 ? 2.773 -1.225 20.731 1.00 76.69 244 MET A CA 1
ATOM 1836 C C . MET A 1 244 ? 4.291 -1.413 20.924 1.00 76.69 244 MET A C 1
ATOM 1838 O O . MET A 1 244 ? 4.724 -1.744 22.033 1.00 76.69 244 MET A O 1
ATOM 1842 N N . PRO A 1 245 ? 5.119 -1.161 19.894 1.00 76.19 245 PRO A N 1
ATOM 1843 C CA . PRO A 1 245 ? 6.568 -1.199 20.036 1.00 76.19 245 PRO A CA 1
ATOM 1844 C C . PRO A 1 245 ? 7.050 -0.305 21.182 1.00 76.19 245 PRO A C 1
ATOM 1846 O O . PRO A 1 245 ? 6.622 0.841 21.324 1.00 76.19 245 PRO A O 1
ATOM 1849 N N . ALA A 1 246 ? 7.970 -0.828 21.995 1.00 68.12 246 ALA A N 1
ATOM 1850 C CA . ALA A 1 246 ? 8.482 -0.138 23.181 1.00 68.12 246 ALA A CA 1
ATOM 1851 C C . ALA A 1 246 ? 9.427 1.041 22.863 1.00 68.12 246 ALA A C 1
ATOM 1853 O O . ALA A 1 246 ? 9.829 1.768 23.771 1.00 68.12 246 ALA A O 1
ATOM 1854 N N . GLY A 1 247 ? 9.800 1.236 21.596 1.00 66.88 247 GLY A N 1
ATOM 1855 C CA . GLY A 1 247 ? 10.720 2.278 21.155 1.00 66.88 247 GLY A CA 1
ATOM 1856 C C . GLY A 1 247 ? 10.459 2.712 19.712 1.00 66.88 247 GLY A C 1
ATOM 1857 O O . GLY A 1 247 ? 9.643 2.097 19.022 1.00 66.88 247 GLY A O 1
ATOM 1858 N N . PRO A 1 248 ? 11.122 3.789 19.257 1.00 64.81 248 PRO A N 1
ATOM 1859 C CA . PRO A 1 248 ? 11.036 4.205 17.868 1.00 64.81 248 PRO A CA 1
ATOM 1860 C C . PRO A 1 248 ? 11.607 3.102 16.973 1.00 64.81 248 PRO A C 1
ATOM 1862 O O . PRO A 1 248 ? 12.670 2.558 17.260 1.00 64.81 248 PRO A O 1
ATOM 1865 N N . LEU A 1 249 ? 10.920 2.817 15.869 1.00 82.69 249 LEU A N 1
ATOM 1866 C CA . LEU A 1 249 ? 11.347 1.834 14.861 1.00 82.69 249 LEU A CA 1
ATOM 1867 C C . LEU A 1 249 ? 12.484 2.369 13.971 1.00 82.69 249 LEU A C 1
ATOM 1869 O O . LEU A 1 249 ? 12.787 1.815 12.926 1.00 82.69 249 LEU A O 1
ATOM 1873 N N . THR A 1 250 ? 13.066 3.507 14.349 1.00 86.62 250 THR A N 1
ATOM 1874 C CA . THR A 1 250 ? 14.068 4.252 13.593 1.00 86.62 250 THR A CA 1
ATOM 1875 C C . THR A 1 250 ? 14.997 4.996 14.547 1.00 86.62 250 THR A C 1
ATOM 1877 O O . THR A 1 250 ? 14.586 5.427 15.631 1.00 86.62 250 THR A O 1
ATOM 1880 N N . THR A 1 251 ? 16.243 5.199 14.118 1.00 87.94 251 THR A N 1
ATOM 1881 C CA . THR A 1 251 ? 17.226 6.018 14.834 1.00 87.94 251 THR A CA 1
ATOM 1882 C C . THR A 1 251 ? 17.137 7.512 14.498 1.00 87.94 251 THR A C 1
ATOM 1884 O O . THR A 1 251 ? 17.588 8.352 15.282 1.00 87.94 251 THR A O 1
ATOM 1887 N N . MET A 1 252 ? 16.523 7.865 13.365 1.00 92.75 252 MET A N 1
ATOM 1888 C CA . MET A 1 252 ? 16.394 9.246 12.892 1.00 92.75 252 MET A CA 1
ATOM 1889 C C . MET A 1 252 ? 15.170 9.968 13.486 1.00 92.75 252 MET A C 1
ATOM 1891 O O . MET A 1 252 ? 14.155 9.330 13.772 1.00 92.75 252 MET A O 1
ATOM 1895 N N . PRO A 1 253 ? 15.213 11.309 13.642 1.00 93.00 253 PRO A N 1
ATOM 1896 C CA . PRO A 1 253 ? 14.135 12.075 14.268 1.00 93.00 253 PRO A CA 1
ATOM 1897 C C . PRO A 1 253 ? 12.853 12.163 13.409 1.00 93.00 253 PRO A C 1
ATOM 1899 O O . PRO A 1 253 ? 12.916 12.033 12.187 1.00 93.00 253 PRO A O 1
ATOM 1902 N N . PRO A 1 254 ? 11.691 12.514 14.001 1.00 90.50 254 PRO A N 1
ATOM 1903 C CA . PRO A 1 254 ? 10.415 12.604 13.277 1.00 90.50 254 PRO A CA 1
ATOM 1904 C C . PRO A 1 254 ? 10.382 13.581 12.100 1.00 90.50 254 PRO A C 1
ATOM 1906 O O . PRO A 1 254 ? 9.702 13.328 11.114 1.00 90.50 254 PRO A O 1
ATOM 1909 N N . ARG A 1 255 ? 11.118 14.697 12.187 1.00 92.62 255 ARG A N 1
ATOM 1910 C CA . ARG A 1 255 ? 11.155 15.742 11.144 1.00 92.62 255 ARG A CA 1
ATOM 1911 C C . ARG A 1 255 ? 12.174 15.470 10.027 1.00 92.62 255 ARG A C 1
ATOM 1913 O O . ARG A 1 255 ? 12.490 16.388 9.276 1.00 92.62 255 ARG A O 1
ATOM 1920 N N . THR A 1 256 ? 12.721 14.258 9.962 1.00 94.25 256 THR A N 1
ATOM 1921 C CA . THR A 1 256 ? 13.602 13.817 8.874 1.00 94.25 256 THR A CA 1
ATOM 1922 C C . THR A 1 256 ? 12.873 13.900 7.531 1.00 94.25 256 THR A C 1
ATOM 1924 O O . THR A 1 256 ? 11.679 13.617 7.452 1.00 94.25 256 THR A O 1
ATOM 1927 N N . ASP A 1 257 ? 13.587 14.280 6.470 1.00 94.06 257 ASP A N 1
ATOM 1928 C CA . ASP A 1 257 ? 13.096 14.101 5.102 1.00 94.06 257 ASP A CA 1
ATOM 1929 C C . ASP A 1 257 ? 13.171 12.615 4.736 1.00 94.06 257 ASP A C 1
ATOM 1931 O O . ASP A 1 257 ? 14.187 12.119 4.247 1.00 94.06 257 ASP A O 1
ATOM 1935 N N . TRP A 1 258 ? 12.079 11.905 5.005 1.00 93.25 258 TRP A N 1
ATOM 1936 C CA . TRP A 1 258 ? 11.946 10.469 4.761 1.00 93.25 258 TRP A CA 1
ATOM 1937 C C . TRP A 1 258 ? 11.929 10.080 3.281 1.00 93.25 258 TRP A C 1
ATOM 1939 O O . TRP A 1 258 ? 12.075 8.906 2.956 1.00 93.25 258 TRP A O 1
ATOM 1949 N N . THR A 1 259 ? 11.793 11.058 2.382 1.00 92.06 259 THR A N 1
ATOM 1950 C CA . THR A 1 259 ? 11.927 10.848 0.933 1.00 92.06 259 THR A CA 1
ATOM 1951 C C . THR A 1 259 ? 13.360 11.067 0.438 1.00 92.06 259 THR A C 1
ATOM 1953 O O . THR A 1 259 ? 13.691 10.793 -0.719 1.00 92.06 259 THR A O 1
ATOM 1956 N N . GLY A 1 260 ? 14.231 11.562 1.320 1.00 91.06 260 GLY A N 1
ATOM 1957 C CA . GLY A 1 260 ? 15.634 11.811 1.054 1.00 91.06 260 GLY A CA 1
ATOM 1958 C C . GLY A 1 260 ? 16.463 10.528 1.052 1.00 91.06 260 GLY A C 1
ATOM 1959 O O . GLY A 1 260 ? 16.223 9.583 1.801 1.00 91.06 260 GLY A O 1
ATOM 1960 N N . ARG A 1 261 ? 17.523 10.511 0.236 1.00 90.19 261 ARG A N 1
ATOM 1961 C CA . ARG A 1 261 ? 18.444 9.361 0.143 1.00 90.19 261 ARG A CA 1
ATOM 1962 C C . ARG A 1 261 ? 19.113 9.008 1.472 1.00 90.19 261 ARG A C 1
ATOM 1964 O O . ARG A 1 261 ? 19.420 7.845 1.684 1.00 90.19 261 ARG A O 1
ATOM 1971 N N . GLU A 1 262 ? 19.347 10.001 2.325 1.00 93.25 262 GLU A N 1
ATOM 1972 C CA . GLU A 1 262 ? 20.015 9.825 3.621 1.00 93.25 262 GLU A CA 1
ATOM 1973 C C . GLU A 1 262 ? 19.169 9.019 4.610 1.00 93.25 262 GLU A C 1
ATOM 1975 O O . GLU A 1 262 ? 19.732 8.340 5.457 1.00 93.25 262 GLU A O 1
ATOM 1980 N N . ALA A 1 263 ? 17.840 9.060 4.476 1.00 94.06 263 ALA A N 1
ATOM 1981 C CA . ALA A 1 263 ? 16.916 8.363 5.364 1.00 94.06 263 ALA A CA 1
ATOM 1982 C C . ALA A 1 263 ? 16.491 6.983 4.846 1.00 94.06 263 ALA A C 1
ATOM 1984 O O . ALA A 1 263 ? 15.717 6.293 5.501 1.00 94.06 263 ALA A O 1
ATOM 1985 N N . ARG A 1 264 ? 16.955 6.584 3.655 1.00 91.69 264 ARG A N 1
ATOM 1986 C CA . ARG A 1 264 ? 16.416 5.426 2.932 1.00 91.69 264 ARG A CA 1
ATOM 1987 C C . ARG A 1 264 ? 16.613 4.112 3.684 1.00 91.69 264 ARG A C 1
ATOM 1989 O O . ARG A 1 264 ? 15.685 3.311 3.721 1.00 91.69 264 ARG A O 1
ATOM 1996 N N . ASP A 1 265 ? 17.794 3.903 4.258 1.00 92.69 265 ASP A N 1
ATOM 1997 C CA . ASP A 1 265 ? 18.122 2.657 4.955 1.00 92.69 265 ASP A CA 1
ATOM 1998 C C . ASP A 1 265 ? 17.347 2.563 6.281 1.00 92.69 265 ASP A C 1
ATOM 2000 O O . ASP A 1 265 ? 16.626 1.589 6.488 1.00 92.69 265 ASP A O 1
ATOM 2004 N N . ASP A 1 266 ? 17.363 3.620 7.106 1.00 94.75 266 ASP A N 1
ATOM 2005 C CA . ASP A 1 266 ? 16.552 3.699 8.333 1.00 94.75 266 ASP A CA 1
ATOM 2006 C C . ASP A 1 266 ? 15.044 3.558 8.050 1.00 94.75 266 ASP A C 1
ATOM 2008 O O . ASP A 1 266 ? 14.326 2.899 8.801 1.00 94.75 266 ASP A O 1
ATOM 2012 N N . ALA A 1 267 ? 14.543 4.144 6.957 1.00 93.94 267 ALA A N 1
ATOM 2013 C CA . ALA A 1 267 ? 13.147 4.005 6.553 1.00 93.94 267 ALA A CA 1
ATOM 2014 C C . ALA A 1 267 ? 12.807 2.563 6.161 1.00 93.94 267 ALA A C 1
ATOM 2016 O O . ALA A 1 267 ? 11.756 2.056 6.548 1.00 93.94 267 ALA A O 1
ATOM 2017 N N . MET A 1 268 ? 13.681 1.893 5.404 1.00 92.75 268 MET A N 1
ATOM 2018 C CA . MET A 1 268 ? 13.483 0.498 5.002 1.00 92.75 268 MET A CA 1
ATOM 2019 C C . MET A 1 268 ? 13.476 -0.454 6.195 1.00 92.75 268 MET A C 1
ATOM 2021 O O . MET A 1 268 ? 12.629 -1.353 6.244 1.00 92.75 268 MET A O 1
ATOM 2025 N N . ASP A 1 269 ? 14.373 -0.248 7.157 1.00 93.25 269 ASP A N 1
ATOM 2026 C CA . ASP A 1 269 ? 14.398 -1.023 8.395 1.00 93.25 269 ASP A CA 1
ATOM 2027 C C . ASP A 1 269 ? 13.105 -0.794 9.194 1.00 93.25 269 ASP A C 1
ATOM 2029 O O . ASP A 1 269 ? 12.411 -1.756 9.538 1.00 93.25 269 ASP A O 1
ATOM 2033 N N . ALA A 1 270 ? 12.698 0.468 9.367 1.00 94.81 270 ALA A N 1
ATOM 2034 C CA . ALA A 1 270 ? 11.464 0.820 10.064 1.00 94.81 270 ALA A CA 1
ATOM 2035 C C . ALA A 1 270 ? 10.216 0.217 9.396 1.00 94.81 270 ALA A C 1
ATOM 2037 O O . ALA A 1 270 ? 9.365 -0.364 10.073 1.00 94.81 270 ALA A O 1
ATOM 2038 N N . TYR A 1 271 ? 10.099 0.306 8.066 1.00 94.69 271 TYR A N 1
ATOM 2039 C CA . TYR A 1 271 ? 8.987 -0.304 7.337 1.00 94.69 271 TYR A CA 1
ATOM 2040 C C . TYR A 1 271 ? 9.000 -1.825 7.443 1.00 94.69 271 TYR A C 1
ATOM 2042 O O . TYR A 1 271 ? 7.940 -2.420 7.609 1.00 94.69 271 TYR A O 1
ATOM 2050 N N . THR A 1 272 ? 10.168 -2.469 7.421 1.00 93.44 272 THR A N 1
ATOM 2051 C CA . THR A 1 272 ? 10.270 -3.926 7.589 1.00 93.44 272 THR A CA 1
ATOM 2052 C C . THR A 1 272 ? 9.747 -4.369 8.960 1.00 93.44 272 THR A C 1
ATOM 2054 O O . THR A 1 272 ? 8.992 -5.344 9.049 1.00 93.44 272 THR A O 1
ATOM 2057 N N . GLU A 1 273 ? 10.080 -3.636 10.026 1.00 92.62 273 GLU A N 1
ATOM 2058 C CA . GLU A 1 273 ? 9.540 -3.895 11.367 1.00 92.62 273 GLU A CA 1
ATOM 2059 C C . GLU A 1 273 ? 8.028 -3.637 11.438 1.00 92.62 273 GLU A C 1
ATOM 2061 O O . GLU A 1 273 ? 7.281 -4.467 11.968 1.00 92.62 273 GLU A O 1
ATOM 2066 N N . LEU A 1 274 ? 7.549 -2.543 10.836 1.00 93.25 274 LEU A N 1
ATOM 2067 C CA . LEU A 1 274 ? 6.119 -2.239 10.741 1.00 93.25 274 LEU A CA 1
ATOM 2068 C C . LEU A 1 274 ? 5.345 -3.316 9.970 1.00 93.25 274 LEU A C 1
ATOM 2070 O O . LEU A 1 274 ? 4.232 -3.655 10.372 1.00 93.25 274 LEU A O 1
ATOM 2074 N N . MET A 1 275 ? 5.912 -3.892 8.903 1.00 93.81 275 MET A N 1
ATOM 2075 C CA . MET A 1 275 ? 5.286 -4.984 8.146 1.00 93.81 275 MET A CA 1
ATOM 2076 C C . MET A 1 275 ? 5.092 -6.208 9.039 1.00 93.81 275 MET A C 1
ATOM 2078 O O . MET A 1 275 ? 3.999 -6.777 9.105 1.00 93.81 275 MET A O 1
ATOM 2082 N N . ALA A 1 276 ? 6.148 -6.604 9.755 1.00 90.88 276 ALA A N 1
ATOM 2083 C CA . ALA A 1 276 ? 6.099 -7.733 10.675 1.00 90.88 276 ALA A CA 1
ATOM 2084 C C . ALA A 1 276 ? 5.062 -7.506 11.784 1.00 90.88 276 ALA A C 1
ATOM 2086 O O . ALA A 1 276 ? 4.281 -8.412 12.094 1.00 90.88 276 ALA A O 1
ATOM 2087 N N . LEU A 1 277 ? 5.010 -6.292 12.336 1.00 88.50 277 LEU A N 1
ATOM 2088 C CA . LEU A 1 277 ? 4.044 -5.904 13.356 1.00 88.50 277 LEU A CA 1
ATOM 2089 C C . LEU A 1 277 ? 2.609 -5.940 12.818 1.00 88.50 277 LEU A C 1
ATOM 2091 O O . LEU A 1 277 ? 1.770 -6.647 13.372 1.00 88.50 277 LEU A O 1
ATOM 2095 N N . ALA A 1 278 ? 2.333 -5.266 11.699 1.00 90.44 278 ALA A N 1
ATOM 2096 C CA . ALA A 1 278 ? 1.009 -5.223 11.079 1.00 90.44 278 ALA A CA 1
ATOM 2097 C C . ALA A 1 278 ? 0.467 -6.630 10.782 1.00 90.44 278 ALA A C 1
ATOM 2099 O O . ALA A 1 278 ? -0.708 -6.910 11.014 1.00 90.44 278 ALA A O 1
ATOM 2100 N N . PHE A 1 279 ? 1.328 -7.545 10.334 1.00 90.94 279 PHE A N 1
ATOM 2101 C CA . PHE A 1 279 ? 0.960 -8.936 10.084 1.00 90.94 279 PHE A CA 1
ATOM 2102 C C . PHE A 1 279 ? 0.781 -9.784 11.340 1.00 90.94 279 PHE A C 1
ATOM 2104 O O . PHE A 1 279 ? -0.066 -10.685 11.338 1.00 90.94 279 PHE A O 1
ATOM 2111 N N . THR A 1 280 ? 1.574 -9.536 12.381 1.00 85.56 280 THR A N 1
ATOM 2112 C CA . THR A 1 280 ? 1.472 -10.244 13.666 1.00 85.56 280 THR A CA 1
ATOM 2113 C C . THR A 1 280 ? 0.192 -9.853 14.393 1.00 85.56 280 THR A C 1
ATOM 2115 O O . THR A 1 280 ? -0.507 -10.720 14.908 1.00 85.56 280 THR A O 1
ATOM 2118 N N . CYS A 1 281 ? -0.150 -8.567 14.357 1.00 83.25 281 CYS A N 1
ATOM 2119 C CA . CYS A 1 281 ? -1.350 -8.005 14.969 1.00 83.25 281 CYS A CA 1
ATOM 2120 C C . CYS A 1 281 ? -2.603 -8.114 14.086 1.00 83.25 281 CYS A C 1
ATOM 2122 O O . CYS A 1 281 ? -3.661 -7.622 14.461 1.00 83.25 281 CYS A O 1
ATOM 2124 N N . ASP A 1 282 ? -2.471 -8.708 12.901 1.00 86.62 282 ASP A N 1
ATOM 2125 C CA . ASP A 1 282 ? -3.546 -8.866 11.924 1.00 86.62 282 ASP A CA 1
ATOM 2126 C C . ASP A 1 282 ? -4.253 -7.562 11.503 1.00 86.62 282 ASP A C 1
ATOM 2128 O O . ASP A 1 282 ? -5.453 -7.523 11.235 1.00 86.62 282 ASP A O 1
ATOM 2132 N N . VAL A 1 283 ? -3.489 -6.469 11.416 1.00 88.31 283 VAL A N 1
ATOM 2133 C CA . VAL A 1 283 ? -3.978 -5.167 10.935 1.00 88.31 283 VAL A CA 1
ATOM 2134 C C . VAL A 1 283 ? -4.383 -5.250 9.465 1.00 88.31 283 VAL A C 1
ATOM 2136 O O . VAL A 1 283 ? -5.348 -4.612 9.041 1.00 88.31 283 VAL A O 1
ATOM 2139 N N . THR A 1 284 ? -3.640 -6.030 8.678 1.00 92.38 284 THR A N 1
ATOM 2140 C CA . THR A 1 284 ? -3.900 -6.258 7.258 1.00 92.38 284 THR A CA 1
ATOM 2141 C C . THR A 1 284 ? -3.355 -7.607 6.789 1.00 92.38 284 THR A C 1
ATOM 2143 O O . THR A 1 284 ? -2.487 -8.206 7.428 1.00 92.38 284 THR A O 1
ATOM 2146 N N . ARG A 1 285 ? -3.832 -8.076 5.630 1.00 94.81 285 ARG A N 1
ATOM 2147 C CA . ARG A 1 285 ? -3.243 -9.199 4.878 1.00 94.81 285 ARG A CA 1
ATOM 2148 C C . ARG A 1 285 ? -2.357 -8.748 3.716 1.00 94.81 285 ARG A C 1
ATOM 2150 O O . ARG A 1 285 ? -1.674 -9.590 3.133 1.00 94.81 285 ARG A O 1
ATOM 2157 N N . VAL A 1 286 ? -2.379 -7.459 3.377 1.00 97.31 286 VAL A N 1
ATOM 2158 C CA . VAL A 1 286 ? -1.781 -6.914 2.156 1.00 97.31 286 VAL A CA 1
ATOM 2159 C C . VAL A 1 286 ? -0.968 -5.671 2.486 1.00 97.31 286 VAL A C 1
ATOM 2161 O O . VAL A 1 286 ? -1.492 -4.719 3.063 1.00 97.31 286 VAL A O 1
ATOM 2164 N N . ILE A 1 287 ? 0.300 -5.668 2.088 1.00 97.12 287 ILE A N 1
ATOM 2165 C CA . ILE A 1 287 ? 1.158 -4.484 2.155 1.00 97.12 287 ILE A CA 1
ATOM 2166 C C . ILE A 1 287 ? 1.766 -4.242 0.775 1.00 97.12 287 ILE A C 1
ATOM 2168 O O . ILE A 1 287 ? 2.230 -5.193 0.142 1.00 97.12 287 ILE A O 1
ATOM 2172 N N . GLY A 1 288 ? 1.728 -2.993 0.321 1.00 93.50 288 GLY A N 1
ATOM 2173 C CA . GLY A 1 288 ? 2.452 -2.479 -0.842 1.00 93.50 288 GLY A CA 1
ATOM 2174 C C . GLY A 1 288 ? 3.523 -1.480 -0.432 1.00 93.50 288 GLY A C 1
ATOM 2175 O O . GLY A 1 288 ? 3.312 -0.782 0.590 1.00 93.50 288 GLY A O 1
#

Secondary structure (DSSP, 8-state):
--HHHHHHHHHHHHHHHHHHHHTGGG-SSSPPPP-EE----TT-TTTTT-SEEE-SSSEEE-GGGGGGGGGGGG-----S---BTS-TT--SHHHHHHHHHHTTTSBB--TTT--BSS--HHHHHHHHHHHTT---SSS-B-B-S-SS----EEETTEE---B--HHHHHHHHGGGG-S-HHHHHHHHHHHHHHHHHHHHHHHHHHHHS-HHHHHHHHHHHHHHHHHHHHHHHHHHH----PPPPSS-S-SS-TTS-TTSGGGHHHHHHHHHHHHHHHHHTTS-SEE-

Foldseek 3Di:
DDPVVVVVVVVVCVVCVVVVVLVVVQPDPDPGDAFDEDDDDPPDDPLPPFQWDDDQVDIDGDPVCVVCPVVVVPDGGDDPDDAAQQDPPDDDPLNSLLCLQCVQQSGAPHSPHSHRQFFGVLLVVLVVCVVVVHAFLDSEAEEDLAQPGANGANTTRHGDGHDLFLVVLCVVCVLLQDPPLPVSLVVLVVVLVVLVVVLVVLVVVCVVDDPVSNVVSVSVSVVSVNNSSNSVVCNVVDRPNHHRDPDQQFPDDRPDPSNDPVCPVRSVSSVVVSVVSCVSRRNYRGYD

Radius of gyration: 23.0 Å; chains: 1; bounding box: 56×48×76 Å

Sequence (288 aa):
MRRRQVLQQLGLWAVGAPVLLHSQGSRAGGDAPRRVVVVFSPNGPQFVTGPTQGTEHDFQILPWWSPLERHKARATFFTGLHQAGVPFGDHSEYGHRSGTAGALTATTTGLDSALATGPSIDQFIGQQLQANGLYTPKRSLLWSLEGNASAFYESAGQVATPVTSPYDALADIAPMFGTDNATLTAALTRKHFVLDHVAGDCSRLRDELDGNGREMLDFHCANVESLEASVKATLEQGVGSCEMPAGPLTTMPPRTDWTGREARDDAMDAYTELMALAFTCDVTRVIG

pLDDT: mean 81.89, std 14.65, range [38.44, 97.31]